Protein AF-A0A924K0X5-F1 (afdb_monomer)

Structure (mmCIF, N/CA/C/O backbone):
data_AF-A0A924K0X5-F1
#
_entry.id   AF-A0A924K0X5-F1
#
loop_
_atom_site.group_PDB
_atom_site.id
_atom_site.type_symbol
_atom_site.label_atom_id
_atom_site.label_alt_id
_atom_site.label_comp_id
_atom_site.label_asym_id
_atom_site.label_entity_id
_atom_site.label_seq_id
_atom_site.pdbx_PDB_ins_code
_atom_site.Cartn_x
_atom_site.Cartn_y
_atom_site.Cartn_z
_atom_site.occupancy
_atom_site.B_iso_or_equiv
_atom_site.auth_seq_id
_atom_site.auth_comp_id
_atom_site.auth_asym_id
_atom_site.auth_atom_id
_atom_site.pdbx_PDB_model_num
ATOM 1 N N . MET A 1 1 ? -19.795 -26.944 -5.718 1.00 34.03 1 MET A N 1
ATOM 2 C CA . MET A 1 1 ? -18.323 -26.915 -5.619 1.00 34.03 1 MET A CA 1
ATOM 3 C C . MET A 1 1 ? -17.921 -25.466 -5.733 1.00 34.03 1 MET A C 1
ATOM 5 O O . MET A 1 1 ? -18.333 -24.805 -6.674 1.00 34.03 1 MET A O 1
ATOM 9 N N . THR A 1 2 ? -17.351 -24.974 -4.646 1.00 30.47 2 THR A N 1
ATOM 10 C CA . THR A 1 2 ? -17.336 -23.583 -4.200 1.00 30.47 2 THR A CA 1
ATOM 11 C C . THR A 1 2 ? -16.363 -22.718 -4.986 1.00 30.47 2 THR A C 1
ATOM 13 O O . THR A 1 2 ? -15.198 -23.054 -5.164 1.00 30.47 2 THR A O 1
ATOM 16 N N . ASP A 1 3 ? -16.925 -21.605 -5.432 1.00 28.08 3 ASP A N 1
ATOM 17 C CA . ASP A 1 3 ? -16.350 -20.473 -6.137 1.00 28.08 3 ASP A CA 1
ATOM 18 C C . ASP A 1 3 ? -15.318 -19.770 -5.234 1.00 28.08 3 ASP A C 1
ATOM 20 O O . ASP A 1 3 ? -15.686 -19.095 -4.271 1.00 28.08 3 ASP A O 1
ATOM 24 N N . PHE A 1 4 ? -14.020 -19.957 -5.497 1.00 29.55 4 PHE A N 1
ATOM 25 C CA . PHE A 1 4 ? -12.973 -19.103 -4.927 1.00 29.55 4 PHE A CA 1
ATOM 26 C C . PHE A 1 4 ? -13.021 -17.767 -5.673 1.00 29.55 4 PHE A C 1
ATOM 28 O O . PHE A 1 4 ? -12.281 -17.515 -6.626 1.00 29.55 4 PHE A O 1
ATOM 35 N N . GLN A 1 5 ? -13.963 -16.923 -5.254 1.00 33.38 5 GLN A N 1
ATOM 36 C CA . GLN A 1 5 ? -14.017 -15.526 -5.647 1.00 33.38 5 GLN A CA 1
ATOM 37 C C . GLN A 1 5 ? -12.656 -14.881 -5.367 1.00 33.38 5 GLN A C 1
ATOM 39 O O . GLN A 1 5 ? -12.182 -14.853 -4.233 1.00 33.38 5 GLN A O 1
ATOM 44 N N . ARG A 1 6 ? -12.047 -14.346 -6.432 1.00 35.56 6 ARG A N 1
ATOM 45 C CA . ARG A 1 6 ? -10.989 -13.330 -6.383 1.00 35.56 6 ARG A CA 1
ATOM 46 C C . ARG A 1 6 ? -11.281 -12.342 -5.251 1.00 35.56 6 ARG A C 1
ATOM 48 O O . ARG A 1 6 ? -12.311 -11.673 -5.308 1.00 35.56 6 ARG A O 1
ATOM 55 N N . ALA A 1 7 ? -10.367 -12.192 -4.295 1.00 33.56 7 ALA A N 1
ATOM 56 C CA . ALA A 1 7 ? -10.377 -11.029 -3.418 1.00 33.56 7 ALA A CA 1
ATOM 57 C C . ALA A 1 7 ? -10.235 -9.775 -4.306 1.00 33.56 7 ALA A C 1
ATOM 59 O O . ALA A 1 7 ? -9.252 -9.657 -5.042 1.00 33.56 7 ALA A O 1
ATOM 60 N N . PRO A 1 8 ? -11.230 -8.879 -4.343 1.00 29.89 8 PRO A N 1
ATOM 61 C CA . PRO A 1 8 ? -11.174 -7.720 -5.212 1.00 29.89 8 PRO A CA 1
ATOM 62 C C . PRO A 1 8 ? -10.268 -6.656 -4.573 1.00 29.89 8 PRO A C 1
ATOM 64 O O . PRO A 1 8 ? -10.414 -6.321 -3.400 1.00 29.89 8 PRO A O 1
ATOM 67 N N . THR A 1 9 ? -9.341 -6.083 -5.339 1.00 36.94 9 THR A N 1
ATOM 68 C CA . THR A 1 9 ? -8.653 -4.843 -4.963 1.00 36.94 9 THR A CA 1
ATOM 69 C C . THR A 1 9 ? -9.664 -3.698 -5.025 1.00 36.94 9 THR A C 1
ATOM 71 O O . THR A 1 9 ? -10.027 -3.231 -6.104 1.00 36.94 9 THR A O 1
ATOM 74 N N . ILE A 1 10 ? -10.180 -3.254 -3.876 1.00 33.12 10 ILE A N 1
ATOM 75 C CA . ILE A 1 10 ? -11.202 -2.199 -3.823 1.00 33.12 10 ILE A CA 1
ATOM 76 C C . ILE A 1 10 ? -10.788 -1.124 -2.803 1.00 33.12 10 ILE A C 1
ATOM 78 O O . ILE A 1 10 ? -11.137 -1.205 -1.632 1.00 33.12 10 ILE A O 1
ATOM 82 N N . PHE A 1 11 ? -10.140 -0.038 -3.240 1.00 47.91 11 PHE A N 1
ATOM 83 C CA . PHE A 1 11 ? -10.054 1.197 -2.438 1.00 47.91 11 PHE A CA 1
ATOM 84 C C . PHE A 1 11 ? -11.339 2.023 -2.556 1.00 47.91 11 PHE A C 1
ATOM 86 O O . PHE A 1 11 ? -11.349 3.161 -3.020 1.00 47.91 11 PHE A O 1
ATOM 93 N N . SER A 1 12 ? -12.455 1.433 -2.135 1.00 58.44 12 SER A N 1
ATOM 94 C CA . SER A 1 12 ? -13.681 2.181 -1.865 1.00 58.44 12 SER A CA 1
ATOM 95 C C . SER A 1 12 ? -13.791 2.405 -0.362 1.00 58.44 12 SER A C 1
ATOM 97 O O . SER A 1 12 ? -13.362 1.565 0.427 1.00 58.44 12 SER A O 1
ATOM 99 N N . TRP A 1 13 ? -14.392 3.524 0.045 1.00 63.34 13 TRP A N 1
ATOM 100 C CA . TRP A 1 13 ? -14.734 3.783 1.450 1.00 63.34 13 TRP A CA 1
ATOM 101 C C . TRP A 1 13 ? -15.461 2.588 2.093 1.00 63.34 13 TRP A C 1
ATOM 103 O O . TRP A 1 13 ? -15.158 2.233 3.224 1.00 63.34 13 TRP A O 1
ATOM 113 N N . ALA A 1 14 ? -16.294 1.877 1.325 1.00 71.31 14 ALA A N 1
ATOM 114 C CA . ALA A 1 14 ? -17.006 0.694 1.790 1.00 71.31 14 ALA A CA 1
ATOM 115 C C . ALA A 1 14 ? -16.090 -0.463 2.234 1.00 71.31 14 ALA A C 1
ATOM 117 O O . ALA A 1 14 ? -16.442 -1.167 3.170 1.00 71.31 14 ALA A O 1
ATOM 118 N N . ILE A 1 15 ? -14.921 -0.659 1.617 1.00 77.75 15 ILE A N 1
ATOM 119 C CA . ILE A 1 15 ? -13.986 -1.728 2.019 1.00 77.75 15 ILE A CA 1
ATOM 120 C C . ILE A 1 15 ? -13.276 -1.411 3.321 1.00 77.75 15 ILE A C 1
ATOM 122 O O . ILE A 1 15 ? -13.091 -2.305 4.139 1.00 77.75 15 ILE A O 1
ATOM 126 N N . ALA A 1 16 ? -12.919 -0.147 3.541 1.00 79.75 16 ALA A N 1
ATOM 127 C CA . ALA A 1 16 ? -12.316 0.259 4.802 1.00 79.75 16 ALA A CA 1
ATOM 128 C C . ALA A 1 16 ? -13.288 0.040 5.979 1.00 79.75 16 ALA A C 1
ATOM 130 O O . ALA A 1 16 ? -12.870 -0.306 7.081 1.00 79.75 16 ALA A O 1
ATOM 131 N N . GLU A 1 17 ? -14.593 0.192 5.744 1.00 88.00 17 GLU A N 1
ATOM 132 C CA . GLU A 1 17 ? -15.619 -0.121 6.742 1.00 88.00 17 GLU A CA 1
ATOM 133 C C . GLU A 1 17 ? -15.794 -1.622 6.974 1.00 88.00 17 GLU A C 1
ATOM 135 O O . GLU A 1 17 ? -15.913 -2.042 8.123 1.00 88.00 17 GLU A O 1
ATOM 140 N N . GLU A 1 18 ? -15.779 -2.440 5.918 1.00 88.00 18 GLU A N 1
ATOM 141 C CA . GLU A 1 18 ? -15.795 -3.904 6.067 1.00 88.00 18 GLU A CA 1
ATOM 142 C C . GLU A 1 18 ? -14.551 -4.406 6.815 1.00 88.00 18 GLU A C 1
ATOM 144 O O . GLU A 1 18 ? -14.661 -5.276 7.679 1.00 88.00 18 GLU A O 1
ATOM 149 N N . LEU A 1 19 ? -13.381 -3.811 6.555 1.00 88.94 19 LEU A N 1
ATOM 150 C CA . LEU A 1 19 ? -12.156 -4.081 7.305 1.00 88.94 19 LEU A CA 1
ATOM 151 C C . LEU A 1 19 ? -12.339 -3.763 8.791 1.00 88.94 19 LEU A C 1
ATOM 153 O O . LEU A 1 19 ? -12.016 -4.586 9.646 1.00 88.94 19 LEU A O 1
ATOM 157 N N . ALA A 1 20 ? -12.898 -2.593 9.107 1.00 91.94 20 ALA A N 1
ATOM 158 C CA . ALA A 1 20 ? -13.170 -2.205 10.485 1.00 91.94 20 ALA A CA 1
ATOM 159 C C . ALA A 1 20 ? -14.172 -3.156 11.164 1.00 91.94 20 ALA A C 1
ATOM 161 O O . ALA A 1 20 ? -13.968 -3.514 12.321 1.00 91.94 20 ALA A O 1
ATOM 162 N N . VAL A 1 21 ? -15.209 -3.629 10.459 1.00 92.88 21 VAL A N 1
ATOM 163 C CA . VAL A 1 21 ? -16.119 -4.670 10.974 1.00 92.88 21 VAL A CA 1
ATOM 164 C C . VAL A 1 21 ? -15.368 -5.960 11.280 1.00 92.88 21 VAL A C 1
ATOM 166 O O . VAL A 1 21 ? -15.533 -6.517 12.366 1.00 92.88 21 VAL A O 1
ATOM 169 N N . ALA A 1 22 ? -14.570 -6.452 10.331 1.00 89.56 22 ALA A N 1
ATOM 170 C CA . ALA A 1 22 ? -13.828 -7.698 10.483 1.00 89.56 22 ALA A CA 1
ATOM 171 C C . ALA A 1 22 ? -12.851 -7.621 11.665 1.00 89.56 22 ALA A C 1
ATOM 173 O O . ALA A 1 22 ? -12.849 -8.511 12.515 1.00 89.56 22 ALA A O 1
ATOM 174 N N . HIS A 1 23 ? -12.105 -6.520 11.769 1.00 94.25 23 HIS A N 1
ATOM 175 C CA . HIS A 1 23 ? -11.179 -6.284 12.871 1.00 94.25 23 HIS A CA 1
ATOM 176 C C . HIS A 1 23 ? -11.901 -6.147 14.218 1.00 94.25 23 HIS A C 1
ATOM 178 O O . HIS A 1 23 ? -11.503 -6.761 15.201 1.00 94.25 23 HIS A O 1
ATOM 184 N N . MET A 1 24 ? -13.016 -5.411 14.281 1.00 94.62 24 MET A N 1
ATOM 185 C CA . MET A 1 24 ? -13.819 -5.324 15.506 1.00 94.62 24 MET A CA 1
ATOM 186 C C . MET A 1 24 ? -14.275 -6.704 15.990 1.00 94.62 24 MET A C 1
ATOM 188 O O . MET A 1 24 ? -14.205 -6.986 17.186 1.00 94.62 24 MET A O 1
ATOM 192 N N . LYS A 1 25 ? -14.685 -7.589 15.075 1.00 92.12 25 LYS A N 1
ATOM 193 C CA . LYS A 1 25 ? -15.046 -8.968 15.426 1.00 92.12 25 LYS A CA 1
ATOM 194 C C . LYS A 1 25 ? -13.860 -9.763 15.956 1.00 92.12 25 LYS A C 1
ATOM 196 O O . LYS A 1 25 ? -14.034 -10.482 16.938 1.00 92.12 25 LYS A O 1
ATOM 201 N N . SER A 1 26 ? -12.681 -9.638 15.342 1.00 90.19 26 SER A N 1
ATOM 202 C CA . SER A 1 26 ? -11.494 -10.388 15.770 1.00 90.19 26 SER A CA 1
ATOM 203 C C . SER A 1 26 ? -11.000 -9.978 17.157 1.00 90.19 26 SER A C 1
ATOM 205 O O . SER A 1 26 ? -10.494 -10.827 17.881 1.00 90.19 26 SER A O 1
ATOM 207 N N . ILE A 1 27 ? -11.199 -8.718 17.558 1.00 90.00 27 ILE A N 1
ATOM 208 C CA . ILE A 1 27 ? -10.820 -8.208 18.890 1.00 90.00 27 ILE A CA 1
ATOM 209 C C . ILE A 1 27 ? -11.948 -8.313 19.937 1.00 90.00 27 ILE A C 1
ATOM 211 O O . ILE A 1 27 ? -11.857 -7.723 21.010 1.00 90.00 27 ILE A O 1
ATOM 215 N N . GLY A 1 28 ? -13.021 -9.061 19.644 1.00 90.25 28 GLY A N 1
ATOM 216 C CA . GLY A 1 28 ? -14.051 -9.440 20.624 1.00 90.25 28 GLY A CA 1
ATOM 217 C C . GLY A 1 28 ? -15.432 -8.797 20.447 1.00 90.25 28 GLY A C 1
ATOM 218 O O . GLY A 1 28 ? -16.389 -9.228 21.094 1.00 90.25 28 GLY A O 1
ATOM 219 N N . PHE A 1 29 ? -15.607 -7.841 19.530 1.00 94.50 29 PHE A N 1
ATOM 220 C CA . PHE A 1 29 ? -16.913 -7.238 19.220 1.00 94.50 29 PHE A CA 1
ATOM 221 C C . PHE A 1 29 ? -17.668 -8.066 18.168 1.00 94.50 29 PHE A C 1
ATOM 223 O O . PHE A 1 29 ? -17.873 -7.648 17.028 1.00 94.50 29 PHE A O 1
ATOM 230 N N . SER A 1 30 ? -18.051 -9.286 18.547 1.00 92.25 30 SER A N 1
ATOM 231 C CA . SER A 1 30 ? -18.601 -10.312 17.639 1.00 92.25 30 SER A CA 1
ATOM 232 C C . SER A 1 30 ? -19.849 -9.891 16.839 1.00 92.25 30 SER A C 1
ATOM 234 O O . SER A 1 30 ? -20.064 -10.379 15.727 1.00 92.25 30 SER A O 1
ATOM 236 N N . ASP A 1 31 ? -20.648 -8.959 17.361 1.00 93.38 31 ASP A N 1
ATOM 237 C CA . ASP A 1 31 ? -21.870 -8.439 16.740 1.00 93.38 31 ASP A CA 1
ATOM 238 C C . ASP A 1 31 ? -21.645 -7.173 15.891 1.00 93.38 31 ASP A C 1
ATOM 240 O O . ASP A 1 31 ? -22.613 -6.547 15.449 1.00 93.38 31 ASP A O 1
ATOM 244 N N . ALA A 1 32 ? -20.385 -6.795 15.642 1.00 95.31 32 ALA A N 1
ATOM 245 C CA . ALA A 1 32 ? -20.062 -5.629 14.834 1.00 95.31 32 ALA A CA 1
ATOM 246 C C . ALA A 1 32 ? -20.678 -5.718 13.426 1.00 95.31 32 ALA A C 1
ATOM 248 O O . ALA A 1 32 ? -20.611 -6.743 12.737 1.00 95.31 32 ALA A O 1
ATOM 249 N N . ARG A 1 33 ? -21.277 -4.614 12.984 1.00 93.62 33 ARG A N 1
ATOM 250 C CA . ARG A 1 33 ? -21.913 -4.459 11.673 1.00 93.62 33 ARG A CA 1
ATOM 251 C C . ARG A 1 33 ? -21.785 -3.021 11.189 1.00 93.62 33 ARG A C 1
ATOM 253 O O . ARG A 1 33 ? -21.737 -2.098 12.003 1.00 93.62 33 ARG A O 1
ATOM 260 N N . ARG A 1 34 ? -21.775 -2.821 9.872 1.00 91.88 34 ARG A N 1
ATOM 261 C CA . ARG A 1 34 ? -21.798 -1.473 9.291 1.00 91.88 34 ARG A CA 1
ATOM 262 C C . ARG A 1 34 ? -23.065 -0.735 9.700 1.00 91.88 34 ARG A C 1
ATOM 264 O O . ARG A 1 34 ? -24.136 -1.340 9.818 1.00 91.88 34 ARG A O 1
ATOM 271 N N . SER A 1 35 ? -22.932 0.566 9.919 1.00 84.56 35 SER A N 1
ATOM 272 C CA . SER A 1 35 ? -24.093 1.430 10.083 1.00 84.56 35 SER A CA 1
ATOM 273 C C . SER A 1 35 ? -24.779 1.606 8.727 1.00 84.56 35 SER A C 1
ATOM 275 O O . SER A 1 35 ? -24.130 1.671 7.682 1.00 84.56 35 SER A O 1
ATOM 277 N N . SER A 1 36 ? -26.109 1.654 8.717 1.00 68.31 36 SER A N 1
ATOM 278 C CA . SER A 1 36 ? -26.857 2.053 7.523 1.00 68.31 36 SER A CA 1
ATOM 279 C C . SER A 1 36 ? -26.543 3.511 7.189 1.00 68.31 36 SER A C 1
ATOM 281 O O . SER A 1 36 ? -26.457 4.323 8.102 1.00 68.31 36 SER A O 1
ATOM 283 N N . ALA A 1 37 ? -26.426 3.872 5.909 1.00 55.06 37 ALA A N 1
ATOM 284 C CA . ALA A 1 37 ? -26.222 5.264 5.508 1.00 55.06 37 ALA A CA 1
ATOM 285 C C . ALA A 1 37 ? -27.378 6.154 6.020 1.00 55.06 37 ALA A C 1
ATOM 287 O O . ALA A 1 37 ? -28.490 6.113 5.493 1.00 55.06 37 ALA A O 1
ATOM 288 N N . GLY A 1 38 ? -27.109 6.936 7.065 1.00 57.03 38 GLY A N 1
ATOM 289 C CA . GLY A 1 38 ? -28.058 7.799 7.765 1.00 57.03 38 GLY A CA 1
ATOM 290 C C . GLY A 1 38 ? -27.343 8.952 8.486 1.00 57.03 38 GLY A C 1
ATOM 291 O O . GLY A 1 38 ? -26.117 9.070 8.395 1.00 57.03 38 GLY A O 1
ATOM 292 N N . PRO A 1 39 ? -28.073 9.851 9.175 1.00 50.78 39 PRO A N 1
ATOM 293 C CA . PRO A 1 39 ? -27.518 11.002 9.900 1.00 50.78 39 PRO A CA 1
ATOM 294 C C . PRO A 1 39 ? -26.802 10.596 11.206 1.00 50.78 39 PRO A C 1
ATOM 296 O O . PRO A 1 39 ? -26.949 11.232 12.247 1.00 50.78 39 PRO A O 1
ATOM 299 N N . ASP A 1 40 ? -25.998 9.540 11.155 1.00 59.38 40 ASP A N 1
ATOM 300 C CA . ASP A 1 40 ? -25.513 8.758 12.294 1.00 59.38 40 ASP A CA 1
ATOM 301 C C . ASP A 1 40 ? -24.322 9.417 13.017 1.00 59.38 40 ASP A C 1
ATOM 303 O O . ASP A 1 40 ? -23.579 8.758 13.744 1.00 59.38 40 ASP A O 1
ATOM 307 N N . GLY A 1 41 ? -24.097 10.715 12.791 1.00 61.06 41 GLY A N 1
ATOM 308 C CA . GLY A 1 41 ? -23.003 11.476 13.403 1.00 61.06 41 GLY A CA 1
ATOM 309 C C . GLY A 1 41 ? -21.604 11.135 12.874 1.00 61.06 41 GLY A C 1
ATOM 310 O O . GLY A 1 41 ? -20.622 11.670 13.383 1.00 61.06 41 GLY A O 1
ATOM 311 N N . GLY A 1 42 ? -21.503 10.301 11.831 1.00 76.94 42 GLY A N 1
ATOM 312 C CA . GLY A 1 42 ? -20.231 9.813 11.286 1.00 76.94 42 GLY A CA 1
ATOM 313 C C . GLY A 1 42 ? -19.747 8.499 11.905 1.00 76.94 42 GLY A C 1
ATOM 314 O O . GLY A 1 42 ? -18.546 8.257 11.917 1.00 76.94 42 GLY A O 1
ATOM 315 N N . ILE A 1 43 ? -20.657 7.686 12.453 1.00 89.25 43 ILE A N 1
ATOM 316 C CA . ILE A 1 43 ? -20.370 6.310 12.869 1.00 89.25 43 ILE A CA 1
ATOM 317 C C . ILE A 1 43 ? -20.553 5.379 11.670 1.00 89.25 43 ILE A C 1
ATOM 319 O O . ILE A 1 43 ? -21.646 5.290 11.113 1.00 89.25 43 ILE A O 1
ATOM 323 N N . ASP A 1 44 ? -19.497 4.646 11.350 1.00 90.56 44 ASP A N 1
ATOM 324 C CA . ASP A 1 44 ? -19.412 3.765 10.186 1.00 90.56 44 ASP A CA 1
ATOM 325 C C . ASP A 1 44 ? -19.648 2.296 10.580 1.00 90.56 44 ASP A C 1
ATOM 327 O O . ASP A 1 44 ? -20.232 1.514 9.827 1.00 90.56 44 ASP A O 1
ATOM 331 N N . VAL A 1 45 ? -19.270 1.916 11.809 1.00 93.81 45 VAL A N 1
ATOM 332 C CA . VAL A 1 45 ? -19.443 0.557 12.352 1.00 93.81 45 VAL A CA 1
ATOM 333 C C . VAL A 1 45 ? -20.007 0.602 13.770 1.00 93.81 45 VAL A C 1
ATOM 335 O O . VAL A 1 45 ? -19.639 1.456 14.577 1.00 93.81 45 VAL A O 1
ATOM 338 N N . ARG A 1 46 ? -20.910 -0.329 14.094 1.00 94.50 46 ARG A N 1
ATOM 339 C CA . ARG A 1 46 ? -21.560 -0.448 15.407 1.00 94.50 46 ARG A CA 1
ATOM 340 C C . ARG A 1 46 ? -21.561 -1.887 15.910 1.00 94.50 46 ARG A C 1
ATOM 342 O O . ARG A 1 46 ? -21.761 -2.814 15.136 1.00 94.50 46 ARG A O 1
ATOM 349 N N . SER A 1 47 ? -21.434 -2.028 17.219 1.00 94.50 47 SER A N 1
ATOM 350 C CA . SER A 1 47 ? -21.625 -3.221 18.047 1.00 94.50 47 SER A CA 1
ATOM 351 C C . SER A 1 47 ? -22.437 -2.805 19.284 1.00 94.50 47 SER A C 1
ATOM 353 O O . SER A 1 47 ? -22.613 -1.611 19.539 1.00 94.50 47 SER A O 1
ATOM 355 N N . SER A 1 48 ? -22.942 -3.765 20.059 1.00 91.94 48 SER A N 1
ATOM 356 C CA . SER A 1 48 ? -23.656 -3.507 21.315 1.00 91.94 48 SER A CA 1
ATOM 357 C C . SER A 1 48 ? -22.850 -2.650 22.302 1.00 91.94 48 SER A C 1
ATOM 359 O O . SER A 1 48 ? -23.432 -1.779 22.943 1.00 91.94 48 SER A O 1
ATOM 361 N N . ASN A 1 49 ? -21.523 -2.834 22.373 1.00 92.31 49 ASN A N 1
ATOM 362 C CA . ASN A 1 49 ? -20.649 -2.130 23.329 1.00 92.31 49 ASN A CA 1
ATOM 363 C C . ASN A 1 49 ? -19.560 -1.264 22.670 1.00 92.31 49 ASN A C 1
ATOM 365 O O . ASN A 1 49 ? -18.732 -0.676 23.368 1.00 92.31 49 ASN A O 1
ATOM 369 N N . ALA A 1 50 ? -19.549 -1.162 21.339 1.00 95.50 50 ALA A N 1
ATOM 370 C CA . ALA A 1 50 ? -18.527 -0.416 20.616 1.00 95.50 50 ALA A CA 1
ATOM 371 C C . ALA A 1 50 ? -19.079 0.311 19.389 1.00 95.50 50 ALA A C 1
ATOM 373 O O . ALA A 1 50 ? -19.967 -0.180 18.693 1.00 95.50 50 ALA A O 1
ATOM 374 N N . VAL A 1 51 ? -18.507 1.471 19.083 1.00 95.88 51 VAL A N 1
ATOM 375 C CA . VAL A 1 51 ? -18.751 2.195 17.830 1.00 95.88 51 VAL A CA 1
ATOM 376 C C . VAL A 1 51 ? -17.433 2.578 17.186 1.00 95.88 51 VAL A C 1
ATOM 378 O O . VAL A 1 51 ? -16.459 2.858 17.888 1.00 95.88 51 VAL A O 1
ATOM 381 N N . ALA A 1 52 ? -17.411 2.625 15.857 1.00 95.75 52 ALA A N 1
ATOM 382 C CA . ALA A 1 52 ? -16.239 3.056 15.124 1.00 95.75 52 ALA A CA 1
ATOM 383 C C . ALA A 1 52 ? -16.529 4.039 13.996 1.00 95.75 52 ALA A C 1
ATOM 385 O O . ALA A 1 52 ? -17.597 4.021 13.382 1.00 95.75 52 ALA A O 1
ATOM 386 N N . GLN A 1 53 ? -15.524 4.863 13.718 1.00 94.12 53 GLN A N 1
ATOM 387 C CA . GLN A 1 53 ? -15.440 5.718 12.541 1.00 94.12 53 GLN A CA 1
ATOM 388 C C . GLN A 1 53 ? -14.186 5.368 11.740 1.00 94.12 53 GLN A C 1
ATOM 390 O O . GLN A 1 53 ? -13.130 5.080 12.306 1.00 94.12 53 GLN A O 1
ATOM 395 N N . VAL A 1 54 ? -14.303 5.412 10.418 1.00 91.81 54 VAL A N 1
ATOM 396 C CA . VAL A 1 54 ? -13.289 5.014 9.452 1.00 91.81 54 VAL A CA 1
ATOM 397 C C . VAL A 1 54 ? -13.005 6.171 8.502 1.00 91.81 54 VAL A C 1
ATOM 399 O O . VAL A 1 54 ? -13.882 6.714 7.831 1.00 91.81 54 VAL A O 1
ATOM 402 N N . LYS A 1 55 ? -11.732 6.551 8.395 1.00 87.50 55 LYS A N 1
ATOM 403 C CA . LYS A 1 55 ? -11.288 7.628 7.508 1.00 87.50 55 LYS A CA 1
ATOM 404 C C . LYS A 1 55 ? -10.193 7.125 6.572 1.00 87.50 55 LYS A C 1
ATOM 406 O O . LYS A 1 55 ? -9.118 6.719 7.000 1.00 87.50 55 LYS A O 1
ATOM 411 N N . SER A 1 56 ? -10.476 7.162 5.271 1.00 70.94 56 SER A N 1
ATOM 412 C CA . SER A 1 56 ? -9.585 6.677 4.201 1.00 70.94 56 SER A CA 1
ATOM 413 C C . SER A 1 56 ? -8.917 7.800 3.390 1.00 70.94 56 SER A C 1
ATOM 415 O O . SER A 1 56 ? -8.409 7.567 2.297 1.00 70.94 56 SER A O 1
ATOM 417 N N . ARG A 1 57 ? -8.937 9.046 3.888 1.00 68.62 57 ARG A N 1
ATOM 418 C CA . ARG A 1 57 ? -8.376 10.217 3.185 1.00 68.62 57 ARG A CA 1
ATOM 419 C C . ARG A 1 57 ? -6.859 10.316 3.357 1.00 68.62 57 ARG A C 1
ATOM 421 O O . ARG A 1 57 ? -6.332 9.849 4.353 1.00 68.62 57 ARG A O 1
ATOM 428 N N . ALA A 1 58 ? -6.206 11.028 2.433 1.00 57.62 58 ALA A N 1
ATOM 429 C CA . ALA A 1 58 ? -4.753 11.215 2.404 1.00 57.62 58 ALA A CA 1
ATOM 430 C C . ALA A 1 58 ? -4.174 12.003 3.597 1.00 57.62 58 ALA A C 1
ATOM 432 O O . ALA A 1 58 ? -3.023 11.780 3.960 1.00 57.62 58 ALA A O 1
ATOM 433 N N . ASN A 1 59 ? -4.949 12.892 4.228 1.00 57.81 59 ASN A N 1
ATOM 434 C CA . ASN A 1 59 ? -4.461 13.727 5.330 1.00 57.81 59 ASN A CA 1
ATOM 435 C C . ASN A 1 59 ? -4.599 13.026 6.693 1.00 57.81 59 ASN A C 1
ATOM 437 O O . ASN A 1 59 ? -5.637 12.397 6.928 1.00 57.81 59 ASN A O 1
ATOM 441 N N . PRO A 1 60 ? -3.631 13.205 7.616 1.00 68.56 60 PRO A N 1
ATOM 442 C CA . PRO A 1 60 ? -3.747 12.723 8.988 1.00 68.56 60 PRO A CA 1
ATOM 443 C C . PRO A 1 60 ? -5.007 13.240 9.683 1.00 68.56 60 PRO A C 1
ATOM 445 O O . PRO A 1 60 ? -5.450 14.371 9.463 1.00 68.56 60 PRO A O 1
ATOM 448 N N . VAL A 1 61 ? -5.570 12.414 10.561 1.00 77.88 61 VAL A N 1
ATOM 449 C CA . VAL A 1 61 ? -6.780 12.751 11.315 1.00 77.88 61 VAL A CA 1
ATOM 450 C C . VAL A 1 61 ? -6.471 13.809 12.379 1.00 77.88 61 VAL A C 1
ATOM 452 O O . VAL A 1 61 ? -5.493 13.718 13.132 1.00 77.88 61 VAL A O 1
ATOM 455 N N . GLY A 1 62 ? -7.313 14.843 12.424 1.00 73.75 62 GLY A N 1
ATOM 456 C CA . GLY A 1 62 ? -7.223 15.938 13.387 1.00 73.75 62 GLY A CA 1
ATOM 457 C C . GLY A 1 62 ? -7.968 15.637 14.687 1.00 73.75 62 GLY A C 1
ATOM 458 O O . GLY A 1 62 ? -8.853 14.785 14.733 1.00 73.75 62 GLY A O 1
ATOM 459 N N . SER A 1 63 ? -7.652 16.376 15.751 1.00 82.19 63 SER A N 1
ATOM 460 C CA . SER A 1 63 ? -8.313 16.233 17.058 1.00 82.19 63 SER A CA 1
ATOM 461 C C . SER A 1 63 ? -9.825 16.470 17.004 1.00 82.19 63 SER A C 1
ATOM 463 O O . SER A 1 63 ? -10.571 15.818 17.727 1.00 82.19 63 SER A O 1
ATOM 465 N N . SER A 1 64 ? -10.295 17.350 16.116 1.00 84.88 64 SER A N 1
ATOM 466 C CA . SER A 1 64 ? -11.721 17.650 15.938 1.00 84.88 64 SER A CA 1
ATOM 467 C C . SER A 1 64 ? -12.540 16.451 15.447 1.00 84.88 64 SER A C 1
ATOM 469 O O . SER A 1 64 ? -13.698 16.301 15.837 1.00 84.88 64 SER A O 1
ATOM 471 N N . ASP A 1 65 ? -11.953 15.583 14.620 1.00 87.12 65 ASP A N 1
ATOM 472 C CA . ASP A 1 65 ? -12.607 14.358 14.156 1.00 87.12 65 ASP A CA 1
ATOM 473 C C . ASP A 1 65 ? -12.743 13.350 15.306 1.00 87.12 65 ASP A C 1
ATOM 475 O O . ASP A 1 65 ? -13.825 12.817 15.543 1.00 87.12 65 ASP A O 1
ATOM 479 N N . VAL A 1 66 ? -11.668 13.149 16.076 1.00 92.06 66 VAL A N 1
ATOM 480 C CA . VAL A 1 66 ? -11.660 12.240 17.235 1.00 92.06 66 VAL A CA 1
ATOM 481 C C . VAL A 1 66 ? -12.635 12.720 18.320 1.00 92.06 66 VAL A C 1
ATOM 483 O O . VAL A 1 66 ? -13.391 11.924 18.877 1.00 92.06 66 VAL A O 1
ATOM 486 N N . GLN A 1 67 ? -12.694 14.032 18.568 1.00 92.25 67 GLN A N 1
ATOM 487 C CA . GLN A 1 67 ? -13.675 14.658 19.463 1.00 92.25 67 GLN A CA 1
ATOM 488 C C . GLN A 1 67 ? -15.114 14.392 19.021 1.00 92.25 67 GLN A C 1
ATOM 490 O O . GLN A 1 67 ? -15.968 14.050 19.843 1.00 92.25 67 GLN A O 1
ATOM 495 N N . ARG A 1 68 ? -15.387 14.520 17.719 1.00 90.94 68 ARG A N 1
ATOM 496 C CA . ARG A 1 68 ? -16.717 14.269 17.158 1.00 90.94 68 ARG A CA 1
ATOM 497 C C . ARG A 1 68 ? -17.134 12.811 17.328 1.00 90.94 68 ARG A C 1
ATOM 499 O O . ARG A 1 68 ? -18.277 12.564 17.721 1.00 90.94 68 ARG A O 1
ATOM 506 N N . LEU A 1 69 ? -16.226 11.864 17.078 1.00 92.69 69 LEU A N 1
ATOM 507 C CA . LEU A 1 69 ? -16.486 10.450 17.341 1.00 92.69 69 LEU A CA 1
ATOM 508 C C . LEU A 1 69 ? -16.823 10.235 18.817 1.00 92.69 69 LEU A C 1
ATOM 510 O O . LEU A 1 69 ? -17.845 9.621 19.118 1.00 92.69 69 LEU A O 1
ATOM 514 N N . ARG A 1 70 ? -16.015 10.771 19.742 1.00 93.31 70 ARG A N 1
ATOM 515 C CA . ARG A 1 70 ? -16.262 10.570 21.176 1.00 93.31 70 ARG A CA 1
ATOM 516 C C . ARG A 1 70 ? -17.610 11.136 21.616 1.00 93.31 70 ARG A C 1
ATOM 518 O O . ARG A 1 70 ? -18.318 10.476 22.368 1.00 93.31 70 ARG A O 1
ATOM 525 N N . GLY A 1 71 ? -17.992 12.307 21.105 1.00 90.12 71 GLY A N 1
ATOM 526 C CA . GLY A 1 71 ? -19.324 12.869 21.337 1.00 90.12 71 GLY A CA 1
ATOM 527 C C . GLY A 1 71 ? -20.449 11.982 20.792 1.00 90.12 71 GLY A C 1
ATOM 528 O O . GLY A 1 71 ? -21.462 11.792 21.460 1.00 90.12 71 GLY A O 1
ATOM 529 N N . SER A 1 72 ? -20.255 11.385 19.613 1.00 87.75 72 SER A N 1
ATOM 530 C CA . SER A 1 72 ? -21.232 10.480 18.983 1.00 87.75 72 SER A CA 1
ATOM 531 C C . SER A 1 72 ? -21.326 9.117 19.684 1.00 87.75 72 SER A C 1
ATOM 533 O O . SER A 1 72 ? -22.363 8.461 19.625 1.00 87.75 72 SER A O 1
ATOM 535 N N . ALA A 1 73 ? -20.263 8.707 20.379 1.00 88.31 73 ALA A N 1
ATOM 536 C CA . ALA A 1 73 ? -20.168 7.481 21.168 1.00 88.31 73 ALA A CA 1
ATOM 537 C C . ALA A 1 73 ? -20.708 7.626 22.607 1.00 88.31 73 ALA A C 1
ATOM 539 O O . ALA A 1 73 ? -20.381 6.816 23.473 1.00 88.31 73 ALA A O 1
ATOM 540 N N . HIS A 1 74 ? -21.495 8.665 22.905 1.00 85.81 74 HIS A N 1
ATOM 541 C CA . HIS A 1 74 ? -22.004 8.905 24.255 1.00 85.81 74 HIS A CA 1
ATOM 542 C C . HIS A 1 74 ? -22.807 7.703 24.788 1.00 85.81 74 HIS A C 1
ATOM 544 O O . HIS A 1 74 ? -23.768 7.259 24.163 1.00 85.81 74 HIS A O 1
ATOM 550 N N . GLY A 1 75 ? -22.433 7.200 25.969 1.00 85.44 75 GLY A N 1
ATOM 551 C CA . GLY A 1 75 ? -23.050 6.017 26.584 1.00 85.44 75 GLY A CA 1
ATOM 552 C C . GLY A 1 75 ? -22.564 4.674 26.027 1.00 85.44 75 GLY A C 1
ATOM 553 O O . GLY A 1 75 ? -23.007 3.639 26.513 1.00 85.44 75 GLY A O 1
ATOM 554 N N . ILE A 1 76 ? -21.649 4.684 25.052 1.00 90.75 76 ILE A N 1
ATOM 555 C CA . ILE A 1 76 ? -20.958 3.497 24.544 1.00 90.75 76 ILE A CA 1
ATOM 556 C C . ILE A 1 76 ? -19.554 3.435 25.150 1.00 90.75 76 ILE A C 1
ATOM 558 O O . ILE A 1 76 ? -18.828 4.438 25.196 1.00 90.75 76 ILE A O 1
ATOM 562 N N . GLU A 1 77 ? -19.187 2.244 25.617 1.00 91.94 77 GLU A N 1
ATOM 563 C CA . GLU A 1 77 ? -17.932 1.989 26.321 1.00 91.94 77 GLU A CA 1
ATOM 564 C C . GLU A 1 77 ? -16.721 2.202 25.410 1.00 91.94 77 GLU A C 1
ATOM 566 O O . GLU A 1 77 ? -15.847 3.010 25.727 1.00 91.94 77 GLU A O 1
ATOM 571 N N . HIS A 1 78 ? -16.708 1.563 24.238 1.00 95.75 78 HIS A N 1
ATOM 572 C CA . HIS A 1 78 ? -15.563 1.618 23.335 1.00 95.75 78 HIS A CA 1
ATOM 573 C C . HIS A 1 78 ? -15.839 2.500 22.113 1.00 95.75 78 HIS A C 1
ATOM 575 O O . HIS A 1 78 ? -16.739 2.239 21.312 1.00 95.75 78 HIS A O 1
ATOM 581 N N . ALA A 1 79 ? -15.024 3.540 21.943 1.00 96.75 79 ALA A N 1
ATOM 582 C CA . ALA A 1 79 ? -14.974 4.343 20.725 1.00 96.75 79 ALA A CA 1
ATOM 583 C C . ALA A 1 79 ? -13.680 4.026 19.968 1.00 96.75 79 ALA A C 1
ATOM 585 O O . ALA A 1 79 ? -12.593 4.183 20.524 1.00 96.75 79 ALA A O 1
ATOM 586 N N . LEU A 1 80 ? -13.800 3.571 18.721 1.00 97.69 80 LEU A N 1
ATOM 587 C CA . LEU A 1 80 ? -12.676 3.148 17.888 1.00 97.69 80 LEU A CA 1
ATOM 588 C C . LEU A 1 80 ? -12.556 4.056 16.658 1.00 97.69 80 LEU A C 1
ATOM 590 O O . LEU A 1 80 ? -13.539 4.319 15.971 1.00 97.69 80 LEU A O 1
ATOM 594 N N . PHE A 1 81 ? -11.354 4.520 16.339 1.00 96.56 81 PHE A N 1
ATOM 595 C CA . PHE A 1 81 ? -11.100 5.299 15.128 1.00 96.56 81 PHE A CA 1
ATOM 596 C C . PHE A 1 81 ? -10.122 4.538 14.237 1.00 96.56 81 PHE A C 1
ATOM 598 O O . PHE A 1 81 ? -9.074 4.105 14.708 1.00 96.56 81 PHE A O 1
ATOM 605 N N . TYR A 1 82 ? -10.446 4.399 12.954 1.00 94.69 82 TYR A N 1
ATOM 606 C CA . TYR A 1 82 ? -9.585 3.785 11.947 1.00 94.69 82 TYR A CA 1
ATOM 607 C C . TYR A 1 82 ? -9.118 4.840 10.946 1.00 94.69 82 TYR A C 1
ATOM 609 O O . TYR A 1 82 ? -9.930 5.549 10.348 1.00 94.69 82 TYR A O 1
ATOM 617 N N . SER A 1 83 ? -7.808 4.931 10.726 1.00 89.44 83 SER A N 1
ATOM 618 C CA . SER A 1 83 ? -7.213 5.873 9.774 1.00 89.44 83 SER A CA 1
ATOM 619 C C . SER A 1 83 ? -6.133 5.203 8.940 1.00 89.44 83 SER A C 1
ATOM 621 O O . SER A 1 83 ? -5.242 4.565 9.489 1.00 89.44 83 SER A O 1
ATOM 623 N N . ARG A 1 84 ? -6.151 5.411 7.621 1.00 85.31 84 ARG A N 1
ATOM 624 C CA . ARG A 1 84 ? -5.046 4.974 6.753 1.00 85.31 84 ARG A CA 1
ATOM 625 C C . ARG A 1 84 ? -3.809 5.869 6.920 1.00 85.31 84 ARG A C 1
ATOM 627 O O . ARG A 1 84 ? -2.694 5.393 7.123 1.00 85.31 84 ARG A O 1
ATOM 634 N N . SER A 1 85 ? -4.020 7.185 6.891 1.00 75.19 85 SER A N 1
ATOM 635 C CA . SER A 1 85 ? -2.958 8.205 6.949 1.00 75.19 85 SER A CA 1
ATOM 636 C C . SER A 1 85 ? -2.489 8.558 8.364 1.00 75.19 85 SER A C 1
ATOM 638 O O . SER A 1 85 ? -1.713 9.494 8.544 1.00 75.19 85 SER A O 1
ATOM 640 N N . GLY A 1 86 ? -2.965 7.839 9.383 1.00 80.88 86 GLY A N 1
ATOM 641 C CA . GLY A 1 86 ? -2.599 8.075 10.777 1.00 80.88 86 GLY A CA 1
ATOM 642 C C . GLY A 1 86 ? -3.249 9.323 11.384 1.00 80.88 86 GLY A C 1
ATOM 643 O O . GLY A 1 86 ? -4.326 9.761 10.958 1.00 80.88 86 GLY A O 1
ATOM 644 N N . TYR A 1 87 ? -2.603 9.867 12.416 1.00 81.25 87 TYR A N 1
ATOM 645 C CA . TYR A 1 87 ? -3.166 10.866 13.324 1.00 81.25 87 TYR A CA 1
ATOM 646 C C . TYR A 1 87 ? -2.171 11.996 13.581 1.00 81.25 87 TYR A C 1
ATOM 648 O O . TYR A 1 87 ? -0.967 11.778 13.682 1.00 81.25 87 TYR A O 1
ATOM 656 N N . SER A 1 88 ? -2.681 13.216 13.726 1.00 76.38 88 SER A N 1
ATOM 657 C CA . SER A 1 88 ? -1.882 14.326 14.251 1.00 76.38 88 SER A CA 1
ATOM 658 C C . SER A 1 88 ? -1.546 14.118 15.734 1.00 76.38 88 SER A C 1
ATOM 660 O O . SER A 1 88 ? -2.302 13.482 16.466 1.00 76.38 88 SER A O 1
ATOM 662 N N . ILE A 1 89 ? -0.473 14.752 16.218 1.00 66.69 89 ILE A N 1
ATOM 663 C CA . ILE A 1 89 ? -0.075 14.715 17.642 1.00 66.69 89 ILE A CA 1
ATOM 664 C C . ILE A 1 89 ? -1.224 15.151 18.571 1.00 66.69 89 ILE A C 1
ATOM 666 O O . ILE A 1 89 ? -1.421 14.588 19.644 1.00 66.69 89 ILE A O 1
ATOM 670 N N . HIS A 1 90 ? -2.024 16.132 18.146 1.00 62.31 90 HIS A N 1
ATOM 671 C CA . HIS A 1 90 ? -3.166 16.624 18.919 1.00 62.31 90 HIS A CA 1
ATOM 672 C C . HIS A 1 90 ? -4.314 15.606 18.977 1.00 62.31 90 HIS A C 1
ATOM 674 O O . HIS A 1 90 ? -5.031 15.553 19.973 1.00 62.31 90 HIS A O 1
ATOM 680 N N . ALA A 1 91 ? -4.500 14.807 17.922 1.00 78.62 91 ALA A N 1
ATOM 681 C CA . ALA A 1 91 ? -5.488 13.734 17.896 1.00 78.62 91 ALA A CA 1
ATOM 682 C C . ALA A 1 91 ? -5.080 12.570 18.805 1.00 78.62 91 ALA A C 1
ATOM 684 O O . ALA A 1 91 ? -5.929 12.079 19.542 1.00 78.62 91 ALA A O 1
ATOM 685 N N . LEU A 1 92 ? -3.795 12.192 18.796 1.00 81.06 92 LEU A N 1
ATOM 686 C CA . LEU A 1 92 ? -3.240 11.177 19.701 1.00 81.06 92 LEU A CA 1
ATOM 687 C C . LEU A 1 92 ? -3.477 11.564 21.164 1.00 81.06 92 LEU A C 1
ATOM 689 O O . LEU A 1 92 ? -4.157 10.844 21.885 1.00 81.06 92 LEU A O 1
ATOM 693 N N . ARG A 1 93 ? -3.030 12.764 21.563 1.00 79.94 93 ARG A N 1
ATOM 694 C CA . ARG A 1 93 ? -3.186 13.251 22.942 1.00 79.94 93 ARG A CA 1
ATOM 695 C C . ARG A 1 93 ? -4.646 13.268 23.391 1.00 79.94 93 ARG A C 1
ATOM 697 O O . ARG A 1 93 ? -4.961 12.805 24.480 1.00 79.94 93 ARG A O 1
ATOM 704 N N . PHE A 1 94 ? -5.543 13.777 22.546 1.00 87.62 94 PHE A N 1
ATOM 705 C CA . PHE A 1 94 ? -6.965 13.797 22.876 1.00 87.62 94 PHE A CA 1
ATOM 706 C C . PHE A 1 94 ? -7.545 12.380 22.998 1.00 87.62 94 PHE A C 1
ATOM 708 O O . PHE A 1 94 ? -8.374 12.130 23.871 1.00 87.62 94 PHE A O 1
ATOM 715 N N . ALA A 1 95 ? -7.144 11.453 22.126 1.00 92.69 95 ALA A N 1
ATOM 716 C CA . ALA A 1 95 ? -7.610 10.073 22.183 1.00 92.69 95 ALA A CA 1
ATOM 717 C C . ALA A 1 95 ? -7.181 9.382 23.481 1.00 92.69 95 ALA A C 1
ATOM 719 O O . ALA A 1 95 ? -8.007 8.713 24.098 1.00 92.69 95 ALA A O 1
ATOM 720 N N . ASP A 1 96 ? -5.945 9.613 23.929 1.00 91.19 96 ASP A N 1
ATOM 721 C CA . ASP A 1 96 ? -5.437 9.094 25.202 1.00 91.19 96 ASP A CA 1
ATOM 722 C C . ASP A 1 96 ? -6.218 9.652 26.395 1.00 91.19 96 ASP A C 1
ATOM 724 O O . ASP A 1 96 ? -6.676 8.896 27.250 1.00 91.19 96 ASP A O 1
ATOM 728 N N . GLU A 1 97 ? -6.459 10.966 26.418 1.00 90.94 97 GLU A N 1
ATOM 729 C CA . GLU A 1 97 ? -7.224 11.629 27.483 1.00 90.94 97 GLU A CA 1
ATOM 730 C C . GLU A 1 97 ? -8.700 11.194 27.529 1.00 90.94 97 GLU A C 1
ATOM 732 O O . GLU A 1 97 ? -9.314 11.172 28.595 1.00 90.94 97 GLU A O 1
ATOM 737 N N . SER A 1 98 ? -9.290 10.864 26.377 1.00 92.25 98 SER A N 1
ATOM 738 C CA . SER A 1 98 ? -10.724 10.565 26.246 1.00 92.25 98 SER A CA 1
ATOM 739 C C . SER A 1 98 ? -11.058 9.077 26.103 1.00 92.25 98 SER A C 1
ATOM 741 O O . SER A 1 98 ? -12.238 8.729 25.983 1.00 92.25 98 SER A O 1
ATOM 743 N N . GLY A 1 99 ? -10.047 8.204 26.127 1.00 93.25 99 GLY A N 1
ATOM 744 C CA . GLY A 1 99 ? -10.202 6.753 26.004 1.00 93.25 99 GLY A CA 1
ATOM 745 C C . GLY A 1 99 ? -10.637 6.281 24.613 1.00 93.25 99 GLY A C 1
ATOM 746 O O . GLY A 1 99 ? -11.258 5.226 24.492 1.00 93.25 99 GLY A O 1
ATOM 747 N N . VAL A 1 100 ? -10.352 7.051 23.558 1.00 96.62 100 VAL A N 1
ATOM 748 C CA . VAL A 1 100 ? -10.617 6.618 22.177 1.00 96.62 100 VAL A CA 1
ATOM 749 C C . VAL A 1 100 ? -9.481 5.709 21.719 1.00 96.62 100 VAL A C 1
ATOM 751 O O . VAL A 1 100 ? -8.305 6.052 21.815 1.00 96.62 100 VAL A O 1
ATOM 754 N N . SER A 1 101 ? -9.841 4.539 21.204 1.00 97.62 101 SER A N 1
ATOM 755 C CA . SER A 1 101 ? -8.891 3.567 20.671 1.00 97.62 101 SER A CA 1
ATOM 756 C C . SER A 1 101 ? -8.575 3.900 19.221 1.00 97.62 101 SER A C 1
ATOM 758 O O . SER A 1 101 ? -9.472 3.937 18.378 1.00 97.62 101 SER A O 1
ATOM 760 N N . LEU A 1 102 ? -7.310 4.176 18.929 1.00 94.19 102 LEU A N 1
ATOM 761 C CA . LEU A 1 102 ? -6.862 4.554 17.598 1.00 94.19 102 LEU A CA 1
ATOM 762 C C . LEU A 1 102 ? -6.211 3.369 16.904 1.00 94.19 102 LEU A C 1
ATOM 764 O O . LEU A 1 102 ? -5.286 2.759 17.436 1.00 94.19 102 LEU A O 1
ATOM 768 N N . PHE A 1 103 ? -6.661 3.111 15.685 1.00 94.19 103 PHE A N 1
ATOM 769 C CA . PHE A 1 103 ? -6.125 2.085 14.811 1.00 94.19 103 PHE A CA 1
ATOM 770 C C . PHE A 1 103 ? -5.634 2.700 13.510 1.00 94.19 103 PHE A C 1
ATOM 772 O O . PHE A 1 103 ? -6.253 3.625 12.959 1.00 94.19 103 PHE A O 1
ATOM 779 N N . ARG A 1 104 ? -4.517 2.174 13.014 1.00 89.19 104 ARG A N 1
ATOM 780 C CA . ARG A 1 104 ? -4.036 2.442 11.660 1.00 89.19 104 ARG A CA 1
ATOM 781 C C . ARG A 1 104 ? -4.183 1.181 10.834 1.00 89.19 104 ARG A C 1
ATOM 783 O O . ARG A 1 104 ? -3.966 0.095 11.360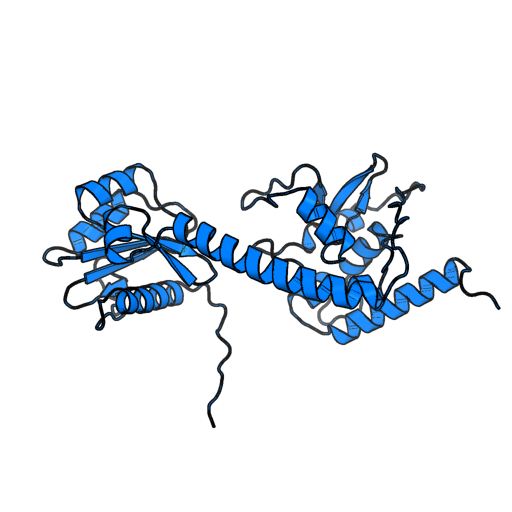 1.00 89.19 104 ARG A O 1
ATOM 790 N N . TYR A 1 105 ? -4.536 1.351 9.567 1.00 85.12 105 TYR A N 1
ATOM 791 C CA . TYR A 1 105 ? -4.568 0.255 8.612 1.00 85.12 105 TYR A CA 1
ATOM 792 C C . TYR A 1 105 ? -3.828 0.587 7.320 1.00 85.12 105 TYR A C 1
ATOM 794 O O . TYR A 1 105 ? -3.672 1.765 6.978 1.00 85.12 105 TYR A O 1
ATOM 802 N N . ASP A 1 106 ? -3.371 -0.445 6.618 1.00 79.69 106 ASP A N 1
ATOM 803 C CA . ASP A 1 106 ? -2.644 -0.331 5.352 1.00 79.69 106 ASP A CA 1
ATOM 804 C C . ASP A 1 106 ? -3.404 -0.956 4.169 1.00 79.69 106 ASP A C 1
ATOM 806 O O . ASP A 1 106 ? -4.586 -1.296 4.257 1.00 79.69 106 ASP A O 1
ATOM 810 N N . GLU A 1 107 ? -2.732 -1.044 3.019 1.00 75.38 107 GLU A N 1
ATOM 811 C CA . GLU A 1 107 ? -3.301 -1.628 1.804 1.00 75.38 107 GLU A CA 1
ATOM 812 C C . GLU A 1 107 ? -3.387 -3.157 1.834 1.00 75.38 107 GLU A C 1
ATOM 814 O O . GLU A 1 107 ? -4.164 -3.735 1.075 1.00 75.38 107 GLU A O 1
ATOM 819 N N . MET A 1 108 ? -2.635 -3.802 2.726 1.00 71.06 108 MET A N 1
ATOM 820 C CA . MET A 1 108 ? -2.655 -5.244 2.945 1.00 71.06 108 MET A CA 1
ATOM 821 C C . MET A 1 108 ? -3.710 -5.658 3.985 1.00 71.06 108 MET A C 1
ATOM 823 O O . MET A 1 108 ? -3.734 -6.813 4.401 1.00 71.06 108 MET A O 1
ATOM 827 N N . ASN A 1 109 ? -4.608 -4.746 4.385 1.00 72.88 109 ASN A N 1
ATOM 828 C CA . ASN A 1 109 ? -5.619 -4.956 5.427 1.00 72.88 109 ASN A CA 1
ATOM 829 C C . ASN A 1 109 ? -5.027 -5.247 6.815 1.00 72.88 109 ASN A C 1
ATOM 831 O O . ASN A 1 109 ? -5.730 -5.773 7.683 1.00 72.88 109 ASN A O 1
ATOM 835 N N . ARG A 1 110 ? -3.763 -4.884 7.059 1.00 78.75 110 ARG A N 1
ATOM 836 C CA . ARG A 1 110 ? -3.195 -4.949 8.407 1.00 78.75 110 ARG A CA 1
ATOM 837 C C . ARG A 1 110 ? -3.820 -3.847 9.243 1.00 78.75 110 ARG A C 1
ATOM 839 O O . ARG A 1 110 ? -4.037 -2.744 8.745 1.00 78.75 110 ARG A O 1
ATOM 846 N N . VAL A 1 111 ? -4.115 -4.141 10.504 1.00 84.88 111 VAL A N 1
ATOM 847 C CA . VAL A 1 111 ? -4.679 -3.182 11.454 1.00 84.88 111 VAL A CA 1
ATOM 848 C C . VAL A 1 111 ? -3.917 -3.291 12.758 1.00 84.88 111 VAL A C 1
ATOM 850 O O . VAL A 1 111 ? -3.765 -4.392 13.280 1.00 84.88 111 VAL A O 1
ATOM 853 N N . VAL A 1 112 ? -3.475 -2.155 13.292 1.00 84.75 112 VAL A N 1
ATOM 854 C CA . VAL A 1 112 ? -2.731 -2.133 14.554 1.00 84.75 112 VAL A CA 1
ATOM 855 C C . VAL A 1 112 ? -3.161 -0.988 15.454 1.00 84.75 112 VAL A C 1
ATOM 857 O O . VAL A 1 112 ? -3.608 0.065 14.975 1.00 84.75 112 VAL A O 1
ATOM 860 N N . GLY A 1 113 ? -2.980 -1.176 16.760 1.00 86.88 113 GLY A N 1
ATOM 861 C CA . GLY A 1 113 ? -3.162 -0.131 17.759 1.00 86.88 113 GLY A CA 1
ATOM 862 C C . GLY A 1 113 ? -2.096 0.960 17.640 1.00 86.88 113 GLY A C 1
ATOM 863 O O . GLY A 1 113 ? -0.905 0.678 17.541 1.00 86.88 113 GLY A O 1
ATOM 864 N N . VAL A 1 114 ? -2.523 2.223 17.650 1.00 87.31 114 VAL A N 1
ATOM 865 C CA . VAL A 1 114 ? -1.631 3.397 17.569 1.00 87.31 114 VAL A CA 1
ATOM 866 C C . VAL A 1 114 ? -1.392 4.023 18.940 1.00 87.31 114 VAL A C 1
ATOM 868 O O . VAL A 1 114 ? -0.345 4.613 19.179 1.00 87.31 114 VAL A O 1
ATOM 871 N N . ASN A 1 115 ? -2.369 3.921 19.835 1.00 87.19 115 ASN A N 1
ATOM 872 C CA . ASN A 1 115 ? -2.304 4.491 21.172 1.00 87.19 115 ASN A CA 1
ATOM 873 C C . ASN A 1 115 ? -2.590 3.429 22.238 1.00 87.19 115 ASN A C 1
ATOM 875 O O . ASN A 1 115 ? -3.046 2.335 21.911 1.00 87.19 115 ASN A O 1
ATOM 879 N N . GLU A 1 116 ? -2.355 3.740 23.513 1.00 89.19 116 GLU A N 1
ATOM 880 C CA . GLU A 1 116 ? -2.427 2.749 24.599 1.00 89.19 116 GLU A CA 1
ATOM 881 C C . GLU A 1 116 ? -3.786 2.029 24.658 1.00 89.19 116 GLU A C 1
ATOM 883 O O . GLU A 1 116 ? -3.853 0.823 24.890 1.00 89.19 116 GLU A O 1
ATOM 888 N N . ALA A 1 117 ? -4.887 2.750 24.426 1.00 90.94 117 ALA A N 1
ATOM 889 C CA . ALA A 1 117 ? -6.224 2.160 24.380 1.00 90.94 117 ALA A CA 1
ATOM 890 C C . ALA A 1 117 ? -6.392 1.194 23.193 1.00 90.94 117 ALA A C 1
ATOM 892 O O . ALA A 1 117 ? -6.888 0.083 23.374 1.00 90.94 117 ALA A O 1
ATOM 893 N N . GLY A 1 118 ? -5.927 1.583 21.999 1.00 90.94 118 GLY A N 1
ATOM 894 C CA . GLY A 1 118 ? -5.926 0.717 20.820 1.00 90.94 118 GLY A CA 1
ATOM 895 C C . GLY A 1 118 ? -5.088 -0.541 21.027 1.00 90.94 118 GLY A C 1
ATOM 896 O O . GLY A 1 118 ? -5.580 -1.642 20.794 1.00 90.94 118 GLY A O 1
ATOM 897 N N . ILE A 1 119 ? -3.866 -0.391 21.543 1.00 87.94 119 ILE A N 1
ATOM 898 C CA . ILE A 1 119 ? -2.935 -1.499 21.811 1.00 87.94 119 ILE A CA 1
ATOM 899 C C . ILE A 1 119 ? -3.530 -2.473 22.831 1.00 87.94 119 ILE A C 1
ATOM 901 O O . ILE A 1 119 ? -3.505 -3.679 22.609 1.00 87.94 119 ILE A O 1
ATOM 905 N N . ARG A 1 120 ? -4.143 -1.972 23.912 1.00 89.00 120 ARG A N 1
ATOM 906 C CA . ARG A 1 120 ? -4.820 -2.825 24.904 1.00 89.00 120 ARG A CA 1
ATOM 907 C C . ARG A 1 120 ? -5.973 -3.643 24.321 1.00 89.00 120 ARG A C 1
ATOM 909 O O . ARG A 1 120 ? -6.232 -4.730 24.824 1.00 89.00 120 ARG A O 1
ATOM 916 N N . LEU A 1 121 ? -6.668 -3.131 23.303 1.00 87.31 121 LEU A N 1
ATOM 917 C CA . LEU A 1 121 ? -7.787 -3.837 22.675 1.00 87.31 121 LEU A CA 1
ATOM 918 C C . LEU A 1 121 ? -7.348 -4.897 21.659 1.00 87.31 121 LEU A C 1
ATOM 920 O O . LEU A 1 121 ? -7.959 -5.958 21.608 1.00 87.31 121 LEU A O 1
ATOM 924 N N . CYS A 1 122 ? -6.339 -4.617 20.833 1.00 84.50 122 CYS A N 1
ATOM 925 C CA . CYS A 1 122 ? -5.920 -5.534 19.760 1.00 84.50 122 CYS A CA 1
ATOM 926 C C . CYS A 1 122 ? -4.722 -6.419 20.121 1.00 84.50 122 CYS A C 1
ATOM 928 O O . CYS A 1 122 ? -4.514 -7.442 19.478 1.00 84.50 122 CYS A O 1
ATOM 930 N N . GLY A 1 123 ? -3.944 -6.049 21.142 1.00 73.62 123 GLY A N 1
ATOM 931 C CA . GLY A 1 123 ? -2.760 -6.788 21.578 1.00 73.62 123 GLY A CA 1
ATOM 932 C C . GLY A 1 123 ? -1.567 -6.710 20.621 1.00 73.62 123 GLY A C 1
ATOM 933 O O . GLY A 1 123 ? -0.579 -7.392 20.865 1.00 73.62 123 GLY A O 1
ATOM 934 N N . ASN A 1 124 ? -1.641 -5.899 19.560 1.00 70.19 124 ASN A N 1
ATOM 935 C CA . ASN A 1 124 ? -0.602 -5.779 18.541 1.00 70.19 124 ASN A CA 1
ATOM 936 C C . ASN A 1 124 ? -0.240 -4.307 18.239 1.00 70.19 124 ASN A C 1
ATOM 938 O O . ASN A 1 124 ? -1.056 -3.385 18.343 1.00 70.19 124 ASN A O 1
ATOM 942 N N . THR A 1 125 ? 1.024 -4.083 17.891 1.00 64.19 125 THR A N 1
ATOM 943 C CA . THR A 1 125 ? 1.604 -2.794 17.479 1.00 64.19 125 THR A CA 1
ATOM 944 C C . THR A 1 125 ? 2.252 -2.933 16.105 1.00 64.19 125 THR A C 1
ATOM 946 O O . THR A 1 125 ? 2.574 -4.045 15.686 1.00 64.19 125 THR A O 1
ATOM 949 N N . TRP A 1 126 ? 2.491 -1.811 15.410 1.00 58.31 126 TRP A N 1
ATOM 950 C CA . TRP A 1 126 ? 3.338 -1.817 14.205 1.00 58.31 126 TRP A CA 1
ATOM 951 C C . TRP A 1 126 ? 4.676 -2.510 14.483 1.00 58.31 126 TRP A C 1
ATOM 953 O O . TRP A 1 126 ? 5.075 -3.363 13.704 1.00 58.31 126 TRP A O 1
ATOM 963 N N . ASP A 1 127 ? 5.300 -2.217 15.625 1.00 53.88 127 ASP A N 1
ATOM 964 C CA . ASP A 1 127 ? 6.593 -2.790 16.010 1.00 53.88 127 ASP A CA 1
ATOM 965 C C . ASP A 1 127 ? 6.525 -4.316 16.182 1.00 53.88 127 ASP A C 1
ATOM 967 O O . ASP A 1 127 ? 7.355 -5.018 15.624 1.00 53.88 127 ASP A O 1
ATOM 971 N N . SER A 1 128 ? 5.482 -4.857 16.829 1.00 52.84 128 SER A N 1
ATOM 972 C CA . SER A 1 128 ? 5.314 -6.315 16.981 1.00 52.84 128 SER A CA 1
ATOM 973 C C . SER A 1 128 ? 5.087 -7.043 15.653 1.00 52.84 128 SER A C 1
ATOM 975 O O . SER A 1 128 ? 5.379 -8.228 15.540 1.00 52.84 128 SER A O 1
ATOM 977 N N . TYR A 1 129 ? 4.553 -6.338 14.650 1.00 47.66 129 TYR A N 1
ATOM 978 C CA . TYR A 1 129 ? 4.415 -6.871 13.300 1.00 47.66 129 TYR A CA 1
ATOM 979 C C . TYR A 1 129 ? 5.717 -6.770 12.523 1.00 47.66 129 TYR A C 1
ATOM 981 O O . TYR A 1 129 ? 6.052 -7.737 11.866 1.00 47.66 129 TYR A O 1
ATOM 989 N N . PHE A 1 130 ? 6.468 -5.671 12.626 1.00 46.19 130 PHE A N 1
ATOM 990 C CA . PHE A 1 130 ? 7.794 -5.585 12.012 1.00 46.19 130 PHE A CA 1
ATOM 991 C C . PHE A 1 130 ? 8.767 -6.600 12.613 1.00 46.19 130 PHE A C 1
ATOM 993 O O . PHE A 1 130 ? 9.567 -7.155 11.879 1.00 46.19 130 PHE A O 1
ATOM 1000 N N . GLU A 1 131 ? 8.677 -6.889 13.912 1.00 49.06 131 GLU A N 1
ATOM 1001 C CA . GLU A 1 131 ? 9.470 -7.938 14.562 1.00 49.06 131 GLU A CA 1
ATOM 1002 C C . GLU A 1 131 ? 9.037 -9.340 14.102 1.00 49.06 131 GLU A C 1
ATOM 1004 O O . GLU A 1 131 ? 9.884 -10.125 13.696 1.00 49.06 131 GLU A O 1
ATOM 1009 N N . ALA A 1 132 ? 7.734 -9.645 14.069 1.00 44.34 132 ALA A N 1
ATOM 1010 C CA . ALA A 1 132 ? 7.239 -10.951 13.614 1.00 44.34 132 ALA A CA 1
ATOM 1011 C C . ALA A 1 132 ? 7.391 -11.178 12.096 1.00 44.34 132 ALA A C 1
ATOM 1013 O O . ALA A 1 132 ? 7.600 -12.305 11.659 1.00 44.34 132 ALA A O 1
ATOM 1014 N N . GLU A 1 133 ? 7.264 -10.124 11.289 1.00 38.62 133 GLU A N 1
ATOM 1015 C CA . GLU A 1 133 ? 7.477 -10.140 9.838 1.00 38.62 133 GLU A CA 1
ATOM 1016 C C . GLU A 1 133 ? 8.973 -10.217 9.540 1.00 38.62 133 GLU A C 1
ATOM 1018 O O . GLU A 1 133 ? 9.340 -11.026 8.710 1.00 38.62 133 GLU A O 1
ATOM 1023 N N . ALA A 1 134 ? 9.846 -9.525 10.284 1.00 45.81 134 ALA A N 1
ATOM 1024 C CA . ALA A 1 134 ? 11.296 -9.698 10.166 1.00 45.81 134 ALA A CA 1
ATOM 1025 C C . ALA A 1 134 ? 11.766 -11.087 10.616 1.00 45.81 134 ALA A C 1
ATOM 1027 O O . ALA A 1 134 ? 12.680 -11.634 10.014 1.00 45.81 134 ALA A O 1
ATOM 1028 N N . GLU A 1 135 ? 11.162 -11.677 11.651 1.00 53.41 135 GLU A N 1
ATOM 1029 C CA . GLU A 1 135 ? 11.458 -13.054 12.066 1.00 53.41 135 GLU A CA 1
ATOM 1030 C C . GLU A 1 135 ? 10.976 -14.072 11.024 1.00 53.41 135 GLU A C 1
ATOM 1032 O O . GLU A 1 135 ? 11.732 -14.966 10.656 1.00 53.41 135 GLU A O 1
ATOM 1037 N N . ALA A 1 136 ? 9.756 -13.917 10.501 1.00 44.75 136 ALA A N 1
ATOM 1038 C CA . ALA A 1 136 ? 9.214 -14.797 9.466 1.00 44.75 136 ALA A CA 1
ATOM 1039 C C . ALA A 1 136 ? 9.913 -14.616 8.108 1.00 44.75 136 ALA A C 1
ATOM 1041 O O . ALA A 1 136 ? 10.109 -15.592 7.390 1.00 44.75 136 ALA A O 1
ATOM 1042 N N . GLU A 1 137 ? 10.297 -13.389 7.753 1.00 49.62 137 GLU A N 1
ATOM 1043 C CA . GLU A 1 137 ? 11.110 -13.084 6.576 1.00 49.62 137 GLU A CA 1
ATOM 1044 C C . GLU A 1 137 ? 12.525 -13.620 6.752 1.00 49.62 137 GLU A C 1
ATOM 1046 O O . GLU A 1 137 ? 13.019 -14.227 5.819 1.00 49.62 137 GLU A O 1
ATOM 1051 N N . ALA A 1 138 ? 13.146 -13.505 7.930 1.00 54.59 138 ALA A N 1
ATOM 1052 C CA . ALA A 1 138 ? 14.457 -14.101 8.190 1.00 54.59 138 ALA A CA 1
ATOM 1053 C C . ALA A 1 138 ? 14.417 -15.637 8.154 1.00 54.59 138 ALA A C 1
ATOM 1055 O O . ALA A 1 138 ? 15.361 -16.263 7.681 1.00 54.59 138 ALA A O 1
ATOM 1056 N N . GLU A 1 139 ? 13.337 -16.260 8.634 1.00 64.19 139 GLU A N 1
ATOM 1057 C CA . GLU A 1 139 ? 13.143 -17.712 8.557 1.00 64.19 139 GLU A CA 1
ATOM 1058 C C . GLU A 1 139 ? 12.889 -18.168 7.111 1.00 64.19 139 GLU A C 1
ATOM 1060 O O . GLU A 1 139 ? 13.512 -19.124 6.651 1.00 64.19 139 GLU A O 1
ATOM 1065 N N . ALA A 1 140 ? 12.055 -17.444 6.359 1.00 50.31 140 ALA A N 1
ATOM 1066 C CA . ALA A 1 140 ? 11.798 -17.713 4.945 1.00 50.31 140 ALA A CA 1
ATOM 1067 C C . ALA A 1 140 ? 13.010 -17.404 4.050 1.00 50.31 140 ALA A C 1
ATOM 1069 O O . ALA A 1 140 ? 13.224 -18.095 3.060 1.00 50.31 140 ALA A O 1
ATOM 1070 N N . GLU A 1 141 ? 13.806 -16.387 4.385 1.00 59.34 141 GLU A N 1
ATOM 1071 C CA . GLU A 1 141 ? 15.057 -16.036 3.710 1.00 59.34 141 GLU A CA 1
ATOM 1072 C C . GLU A 1 141 ? 16.124 -17.086 4.008 1.00 59.34 141 GLU A C 1
ATOM 1074 O O . GLU A 1 141 ? 16.783 -17.522 3.078 1.00 59.34 141 GLU A O 1
ATOM 1079 N N . ALA A 1 142 ? 16.222 -17.596 5.240 1.00 67.38 142 ALA A N 1
ATOM 1080 C CA . ALA A 1 142 ? 17.113 -18.710 5.564 1.00 67.38 142 ALA A CA 1
ATOM 1081 C C . ALA A 1 142 ? 16.714 -20.015 4.848 1.00 67.38 142 ALA A C 1
ATOM 1083 O O . ALA A 1 142 ? 17.581 -20.768 4.406 1.00 67.38 142 ALA A O 1
ATOM 1084 N N . GLU A 1 143 ? 15.414 -20.293 4.711 1.00 66.38 143 GLU A N 1
ATOM 1085 C CA . GLU A 1 143 ? 14.913 -21.451 3.960 1.00 66.38 143 GLU A CA 1
ATOM 1086 C C . GLU A 1 143 ? 15.135 -21.279 2.446 1.00 66.38 143 GLU A C 1
ATOM 1088 O O . GLU A 1 143 ? 15.621 -22.198 1.786 1.00 66.38 143 GLU A O 1
ATOM 1093 N N . ALA A 1 144 ? 14.882 -20.083 1.905 1.00 53.38 144 ALA A N 1
ATOM 1094 C CA . ALA A 1 144 ? 15.134 -19.752 0.504 1.00 53.38 144 ALA A CA 1
ATOM 1095 C C . ALA A 1 144 ? 16.631 -19.698 0.167 1.00 53.38 144 ALA A C 1
ATOM 1097 O O . ALA A 1 144 ? 17.008 -20.072 -0.937 1.00 53.38 144 ALA A O 1
ATOM 1098 N N . GLU A 1 145 ? 17.486 -19.262 1.093 1.00 62.50 145 GLU A N 1
ATOM 1099 C CA . GLU A 1 145 ? 18.944 -19.265 0.955 1.00 62.50 145 GLU A CA 1
ATOM 1100 C C . GLU A 1 145 ? 19.472 -20.703 0.989 1.00 62.50 145 GLU A C 1
ATOM 1102 O O . GLU A 1 145 ? 20.283 -21.062 0.144 1.00 62.50 145 GLU A O 1
ATOM 1107 N N . ALA A 1 146 ? 18.931 -21.573 1.850 1.00 65.00 146 ALA A N 1
ATOM 1108 C CA . ALA A 1 146 ? 19.261 -22.999 1.849 1.00 65.00 146 ALA A CA 1
ATOM 1109 C C . ALA A 1 146 ? 18.812 -23.717 0.557 1.00 65.00 146 ALA A C 1
ATOM 1111 O O . ALA A 1 146 ? 19.544 -24.559 0.028 1.00 65.00 146 ALA A O 1
ATOM 1112 N N . GLU A 1 147 ? 17.632 -23.387 0.018 1.00 57.41 147 GLU A N 1
ATOM 1113 C CA . GLU A 1 147 ? 17.171 -23.900 -1.281 1.00 57.41 147 GLU A CA 1
ATOM 1114 C C . GLU A 1 147 ? 17.976 -23.316 -2.454 1.00 57.41 147 GLU A C 1
ATOM 1116 O O . GLU A 1 147 ? 18.324 -24.047 -3.383 1.00 57.41 147 GLU A O 1
ATOM 1121 N N . ALA A 1 148 ? 18.332 -22.030 -2.399 1.00 48.47 148 ALA A N 1
ATOM 1122 C CA . ALA A 1 148 ? 19.154 -21.366 -3.405 1.00 48.47 148 ALA A CA 1
ATOM 1123 C C . ALA A 1 148 ? 20.602 -21.868 -3.390 1.00 48.47 148 ALA A C 1
ATOM 1125 O O . ALA A 1 148 ? 21.192 -21.999 -4.456 1.00 48.47 148 ALA A O 1
ATOM 1126 N N . GLU A 1 149 ? 21.173 -22.197 -2.228 1.00 56.69 149 GLU A N 1
ATOM 1127 C CA . GLU A 1 149 ? 22.477 -22.859 -2.112 1.00 56.69 149 GLU A CA 1
ATOM 1128 C C . GLU A 1 149 ? 22.428 -24.279 -2.694 1.00 56.69 149 GLU A C 1
ATOM 1130 O O . GLU A 1 149 ? 23.333 -24.672 -3.435 1.00 56.69 149 GLU A O 1
ATOM 1135 N N . ALA A 1 150 ? 21.342 -25.023 -2.453 1.00 50.59 150 ALA A N 1
ATOM 1136 C CA . ALA A 1 150 ? 21.132 -26.342 -3.049 1.00 50.59 150 ALA A CA 1
ATOM 1137 C C . ALA A 1 150 ? 20.943 -26.286 -4.5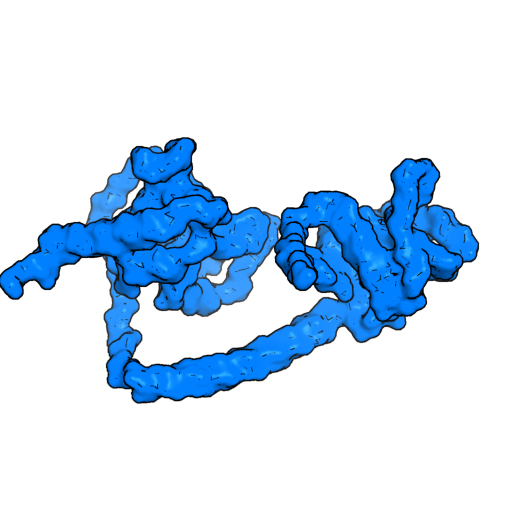82 1.00 50.59 150 ALA A C 1
ATOM 1139 O O . ALA A 1 150 ? 21.425 -27.167 -5.299 1.00 50.59 150 ALA A O 1
ATOM 1140 N N . GLU A 1 151 ? 20.283 -25.249 -5.113 1.00 41.12 151 GLU A N 1
ATOM 1141 C CA . GLU A 1 151 ? 20.190 -24.993 -6.560 1.00 41.12 151 GLU A CA 1
ATOM 1142 C C . GLU A 1 151 ? 21.494 -24.431 -7.155 1.00 41.12 151 GLU A C 1
ATOM 1144 O O . GLU A 1 151 ? 21.845 -24.768 -8.289 1.00 41.12 151 GLU A O 1
ATOM 1149 N N . ALA A 1 152 ? 22.247 -23.617 -6.411 1.00 41.22 152 ALA A N 1
ATOM 1150 C CA . ALA A 1 152 ? 23.533 -23.063 -6.833 1.00 41.22 152 ALA A CA 1
ATOM 1151 C C . ALA A 1 152 ? 24.625 -24.141 -6.919 1.00 41.22 152 ALA A C 1
ATOM 1153 O O . ALA A 1 152 ? 25.453 -24.094 -7.831 1.00 41.22 152 ALA A O 1
ATOM 1154 N N . GLU A 1 153 ? 24.589 -25.165 -6.056 1.00 47.75 153 GLU A N 1
ATOM 1155 C CA . GLU A 1 153 ? 25.413 -26.373 -6.223 1.00 47.75 153 GLU A CA 1
ATOM 1156 C C . GLU A 1 153 ? 25.045 -27.165 -7.493 1.00 47.75 153 GLU A C 1
ATOM 1158 O O . GLU A 1 153 ? 25.900 -27.843 -8.068 1.00 47.75 153 GLU A O 1
ATOM 1163 N N . LEU A 1 154 ? 23.804 -27.051 -7.984 1.00 38.06 154 LEU A N 1
ATOM 1164 C CA . LEU A 1 154 ? 23.346 -27.691 -9.223 1.00 38.06 154 LEU A CA 1
ATOM 1165 C C . LEU A 1 154 ? 23.743 -26.909 -10.494 1.00 38.06 154 LEU A C 1
ATOM 1167 O O . LEU A 1 154 ? 23.784 -27.485 -11.584 1.00 38.06 154 LEU A O 1
ATOM 1171 N N . PHE A 1 155 ? 24.070 -25.619 -10.367 1.00 37.53 155 PHE A N 1
ATOM 1172 C CA . PHE A 1 155 ? 24.463 -24.725 -11.462 1.00 37.53 155 PHE A CA 1
ATOM 1173 C C . PHE A 1 155 ? 25.764 -23.976 -11.134 1.00 37.53 155 PHE A C 1
ATOM 1175 O O . PHE A 1 155 ? 25.832 -22.749 -11.148 1.00 37.53 155 PHE A O 1
ATOM 1182 N N . SER A 1 156 ? 26.825 -24.733 -10.854 1.00 37.16 156 SER A N 1
ATOM 1183 C CA . SER A 1 156 ? 28.138 -24.213 -10.471 1.00 37.16 156 SER A CA 1
ATOM 1184 C C . SER A 1 156 ? 28.958 -23.655 -11.653 1.00 37.16 156 SER A C 1
ATOM 1186 O O . SER A 1 156 ? 30.037 -24.172 -11.953 1.00 37.16 156 SER A O 1
ATOM 1188 N N . GLU A 1 157 ? 28.493 -22.596 -12.320 1.00 33.91 157 GLU A N 1
ATOM 1189 C CA . GLU A 1 157 ? 29.376 -21.746 -13.139 1.00 33.91 157 GLU A CA 1
ATOM 1190 C C . GLU A 1 157 ? 29.335 -20.285 -12.644 1.00 33.91 157 GLU A C 1
ATOM 1192 O O . GLU A 1 157 ? 28.248 -19.751 -12.416 1.00 33.91 157 GLU A O 1
ATOM 1197 N N . PRO A 1 158 ? 30.486 -19.608 -12.445 1.00 33.88 158 PRO A N 1
ATOM 1198 C CA . PRO A 1 158 ? 30.526 -18.335 -11.726 1.00 33.88 158 PRO A CA 1
ATOM 1199 C C . PRO A 1 158 ? 29.984 -17.172 -12.571 1.00 33.88 158 PRO A C 1
ATOM 1201 O O . PRO A 1 158 ? 30.474 -16.915 -13.671 1.00 33.88 158 PRO A O 1
ATOM 1204 N N . ILE A 1 159 ? 29.039 -16.396 -12.025 1.00 38.38 159 ILE A N 1
ATOM 1205 C CA . ILE A 1 159 ? 28.602 -15.092 -12.568 1.00 38.38 159 ILE A CA 1
ATOM 1206 C C . ILE A 1 159 ? 29.451 -13.971 -11.939 1.00 38.38 159 ILE A C 1
ATOM 1208 O O . ILE A 1 159 ? 28.939 -12.998 -11.396 1.00 38.38 159 ILE A O 1
ATOM 1212 N N . GLU A 1 160 ? 30.772 -14.097 -11.979 1.00 36.75 160 GLU A N 1
ATOM 1213 C CA . GLU A 1 160 ? 31.690 -13.036 -11.551 1.00 36.75 160 GLU A CA 1
ATOM 1214 C C . GLU A 1 160 ? 32.368 -12.418 -12.776 1.00 36.75 160 GLU A C 1
ATOM 1216 O O . GLU A 1 160 ? 33.537 -12.684 -13.003 1.00 36.75 160 GLU A O 1
ATOM 1221 N N . ASP A 1 161 ? 31.632 -11.639 -13.587 1.00 34.94 161 ASP A N 1
ATOM 1222 C CA . ASP A 1 161 ? 32.204 -10.533 -14.399 1.00 34.94 161 ASP A CA 1
ATOM 1223 C C . ASP A 1 161 ? 31.140 -9.691 -15.152 1.00 34.94 161 ASP A C 1
ATOM 1225 O O . ASP A 1 161 ? 31.302 -9.340 -16.324 1.00 34.94 161 ASP A O 1
ATOM 1229 N N . ARG A 1 162 ? 29.987 -9.368 -14.544 1.00 38.22 162 ARG A N 1
ATOM 1230 C CA . ARG A 1 162 ? 29.012 -8.472 -15.205 1.00 38.22 162 ARG A CA 1
ATOM 1231 C C . ARG A 1 162 ? 29.358 -7.014 -14.927 1.00 38.22 162 ARG A C 1
ATOM 1233 O O . ARG A 1 162 ? 28.761 -6.352 -14.080 1.00 38.22 162 ARG A O 1
ATOM 1240 N N . THR A 1 163 ? 30.352 -6.506 -15.646 1.00 35.72 163 THR A N 1
ATOM 1241 C CA . THR A 1 163 ? 30.612 -5.068 -15.710 1.00 35.72 163 THR A CA 1
ATOM 1242 C C . THR A 1 163 ? 29.473 -4.392 -16.478 1.00 35.72 163 THR A C 1
ATOM 1244 O O . THR A 1 163 ? 29.323 -4.565 -17.686 1.00 35.72 163 THR A O 1
ATOM 1247 N N . PHE A 1 164 ? 28.634 -3.617 -15.779 1.00 35.81 164 PHE A N 1
ATOM 1248 C CA . PHE A 1 164 ? 27.678 -2.722 -16.435 1.00 35.81 164 PHE A CA 1
ATOM 1249 C C . PHE A 1 164 ? 28.469 -1.778 -17.336 1.00 35.81 164 PHE A C 1
ATOM 1251 O O . PHE A 1 164 ? 29.191 -0.910 -16.844 1.00 35.81 164 PHE A O 1
ATOM 1258 N N . SER A 1 165 ? 28.369 -1.961 -18.649 1.00 34.56 165 SER A N 1
ATOM 1259 C CA . SER A 1 165 ? 29.028 -1.063 -19.587 1.00 34.56 165 SER A CA 1
ATOM 1260 C C . SER A 1 165 ? 28.335 0.301 -19.512 1.00 34.56 165 SER A C 1
ATOM 1262 O O . SER A 1 165 ? 27.135 0.385 -19.792 1.00 34.56 165 SER A O 1
ATOM 1264 N N . PRO A 1 166 ? 29.039 1.389 -19.140 1.00 33.44 166 PRO A N 1
ATOM 1265 C CA . PRO A 1 166 ? 28.509 2.733 -19.318 1.00 33.44 166 PRO A CA 1
ATOM 1266 C C . PRO A 1 166 ? 28.172 2.932 -20.795 1.00 33.44 166 PRO A C 1
ATOM 1268 O O . PRO A 1 166 ? 28.811 2.325 -21.660 1.00 33.44 166 PRO A O 1
ATOM 1271 N N . ILE A 1 167 ? 27.228 3.820 -21.117 1.00 35.31 167 ILE A N 1
ATOM 1272 C CA . ILE A 1 167 ? 27.077 4.249 -22.508 1.00 35.31 167 ILE A CA 1
ATOM 1273 C C . ILE A 1 167 ? 28.424 4.823 -22.980 1.00 35.31 167 ILE A C 1
ATOM 1275 O O . ILE A 1 167 ? 28.805 5.933 -22.614 1.00 35.31 167 ILE A O 1
ATOM 1279 N N . THR A 1 168 ? 29.126 4.091 -23.839 1.00 36.38 168 THR A N 1
ATOM 1280 C CA . THR A 1 168 ? 30.355 4.539 -24.512 1.00 36.38 168 THR A CA 1
ATOM 1281 C C . THR A 1 168 ? 30.069 5.110 -25.903 1.00 36.38 168 THR A C 1
ATOM 1283 O O . THR A 1 168 ? 30.914 5.079 -26.793 1.00 36.38 168 THR A O 1
ATOM 1286 N N . GLY A 1 169 ? 28.883 5.687 -26.116 1.00 33.28 169 GLY A N 1
ATOM 1287 C CA . GLY A 1 169 ? 28.534 6.319 -27.386 1.00 33.28 169 GLY A CA 1
ATOM 1288 C C . GLY A 1 169 ? 27.586 7.495 -27.213 1.00 33.28 169 GLY A C 1
ATOM 1289 O O . GLY A 1 169 ? 26.594 7.388 -26.509 1.00 33.28 169 GLY A O 1
ATOM 1290 N N . ASN A 1 170 ? 27.861 8.608 -27.893 1.00 34.66 170 ASN A N 1
ATOM 1291 C CA . ASN A 1 170 ? 26.993 9.787 -28.010 1.00 34.66 170 ASN A CA 1
ATOM 1292 C C . ASN A 1 170 ? 25.601 9.445 -28.608 1.00 34.66 170 ASN A C 1
ATOM 1294 O O . ASN A 1 170 ? 25.280 9.854 -29.724 1.00 34.66 170 ASN A O 1
ATOM 1298 N N . ARG A 1 171 ? 24.750 8.686 -27.908 1.00 46.84 171 ARG A N 1
ATOM 1299 C CA . ARG A 1 171 ? 23.340 8.511 -28.268 1.00 46.84 171 ARG A CA 1
ATOM 1300 C C . ARG A 1 171 ? 22.582 9.736 -27.772 1.00 46.84 171 ARG A C 1
ATOM 1302 O O . ARG A 1 171 ? 22.276 9.863 -26.593 1.00 46.84 171 ARG A O 1
ATOM 1309 N N . VAL A 1 172 ? 22.310 10.653 -28.694 1.00 47.28 172 VAL A N 1
ATOM 1310 C CA . VAL A 1 172 ? 21.433 11.803 -28.460 1.00 47.28 172 VAL A CA 1
ATOM 1311 C C . VAL A 1 172 ? 19.991 11.337 -28.650 1.00 47.28 172 VAL A C 1
ATOM 1313 O O . VAL A 1 172 ? 19.605 10.955 -29.755 1.00 47.28 172 VAL A O 1
ATOM 1316 N N . PHE A 1 173 ? 19.202 11.337 -27.576 1.00 52.44 173 PHE A N 1
ATOM 1317 C CA . PHE A 1 173 ? 17.767 11.049 -27.631 1.00 52.44 173 PHE A CA 1
ATOM 1318 C C . PHE A 1 173 ? 16.977 12.331 -27.917 1.00 52.44 173 PHE A C 1
ATOM 1320 O O . PHE A 1 173 ? 17.331 13.409 -27.443 1.00 52.44 173 PHE A O 1
ATOM 1327 N N . SER A 1 174 ? 15.901 12.222 -28.695 1.00 49.78 174 SER A N 1
ATOM 1328 C CA . SER A 1 174 ? 14.967 13.336 -28.916 1.00 49.78 174 SER A CA 1
ATOM 1329 C C . SER A 1 174 ? 14.155 13.656 -27.652 1.00 49.78 174 SER A C 1
ATOM 1331 O O . SER A 1 174 ? 13.922 12.777 -26.821 1.00 49.78 174 SER A O 1
ATOM 1333 N N . GLU A 1 175 ? 13.659 14.893 -27.521 1.00 44.53 175 GLU A N 1
ATOM 1334 C CA . GLU A 1 175 ? 12.764 15.278 -26.412 1.00 44.53 175 GLU A CA 1
ATOM 1335 C C . GLU A 1 175 ? 11.520 14.383 -26.330 1.00 44.53 175 GLU A C 1
ATOM 1337 O O . GLU A 1 175 ? 11.073 14.037 -25.240 1.00 44.53 175 GLU A O 1
ATOM 1342 N N . GLU A 1 176 ? 10.995 13.935 -27.474 1.00 49.78 176 GLU A N 1
ATOM 1343 C CA . GLU A 1 176 ? 9.853 13.020 -27.526 1.00 49.78 176 GLU A CA 1
ATOM 1344 C C . GLU A 1 176 ? 10.186 11.650 -26.912 1.00 49.78 176 GLU A C 1
ATOM 1346 O O . GLU A 1 176 ? 9.376 11.078 -26.182 1.00 49.78 176 GLU A O 1
ATOM 1351 N N . GLN A 1 177 ? 11.393 11.133 -27.159 1.00 54.62 177 GLN A N 1
ATOM 1352 C CA . GLN A 1 177 ? 11.869 9.886 -26.555 1.00 54.62 177 GLN A CA 1
ATOM 1353 C C . GLN A 1 177 ? 12.057 10.027 -25.043 1.00 54.62 177 GLN A C 1
ATOM 1355 O O . GLN A 1 177 ? 11.669 9.127 -24.305 1.00 54.62 177 GLN A O 1
ATOM 1360 N N . LEU A 1 178 ? 12.590 11.159 -24.579 1.00 55.25 178 LEU A N 1
ATOM 1361 C CA . LEU A 1 178 ? 12.754 11.437 -23.149 1.00 55.25 178 LEU A CA 1
ATOM 1362 C C . LEU A 1 178 ? 11.404 11.609 -22.439 1.00 55.25 178 LEU A C 1
ATOM 1364 O O . LEU A 1 178 ? 11.219 11.094 -21.338 1.00 55.25 178 LEU A O 1
ATOM 1368 N N . HIS A 1 179 ? 10.430 12.255 -23.084 1.00 56.47 179 HIS A N 1
ATOM 1369 C CA . HIS A 1 179 ? 9.087 12.437 -22.531 1.00 56.47 179 HIS A CA 1
ATOM 1370 C C . HIS A 1 179 ? 8.346 11.101 -22.346 1.00 56.47 179 HIS A C 1
ATOM 1372 O O . HIS A 1 179 ? 7.643 10.915 -21.353 1.00 56.47 179 HIS A O 1
ATOM 1378 N N . ARG A 1 180 ? 8.539 10.132 -23.255 1.00 55.66 180 ARG A N 1
ATOM 1379 C CA . ARG A 1 180 ? 7.950 8.780 -23.139 1.00 55.66 180 ARG A CA 1
ATOM 1380 C C . ARG A 1 180 ? 8.479 7.981 -21.946 1.00 55.66 180 ARG A C 1
ATOM 1382 O O . ARG A 1 180 ? 7.795 7.080 -21.478 1.00 55.66 180 ARG A O 1
ATOM 1389 N N . LEU A 1 181 ? 9.665 8.310 -21.438 1.00 59.03 181 LEU A N 1
ATOM 1390 C CA . LEU A 1 181 ? 10.276 7.605 -20.307 1.00 59.03 181 LEU A CA 1
ATOM 1391 C C . LEU A 1 181 ? 9.690 8.031 -18.947 1.00 59.03 181 LEU A C 1
ATOM 1393 O O . LEU A 1 181 ? 9.949 7.369 -17.945 1.00 59.03 181 LEU A O 1
ATOM 1397 N N . GLY A 1 182 ? 8.837 9.065 -18.913 1.00 53.44 182 GLY A N 1
ATOM 1398 C CA . GLY A 1 182 ? 8.004 9.382 -17.746 1.00 53.44 182 GLY A CA 1
ATOM 1399 C C . GLY A 1 182 ? 8.762 9.945 -16.539 1.00 53.44 182 GLY A C 1
ATOM 1400 O O . GLY A 1 182 ? 8.267 9.857 -15.418 1.00 53.44 182 GLY A O 1
ATOM 1401 N N . GLY A 1 183 ? 9.945 10.525 -16.763 1.00 61.41 183 GLY A N 1
ATOM 1402 C CA . GLY A 1 183 ? 10.865 10.958 -15.708 1.00 61.41 183 GLY A CA 1
ATOM 1403 C C . GLY A 1 183 ? 11.794 9.832 -15.243 1.00 61.41 183 GLY A C 1
ATOM 1404 O O . GLY A 1 183 ? 11.520 8.654 -15.457 1.00 61.41 183 GLY A O 1
ATOM 1405 N N . PHE A 1 184 ? 12.915 10.197 -14.621 1.00 58.53 184 PHE A N 1
ATOM 1406 C CA . PHE A 1 184 ? 13.900 9.247 -14.101 1.00 58.53 184 PHE A CA 1
ATOM 1407 C C . PHE A 1 184 ? 14.072 9.419 -12.599 1.00 58.53 184 PHE A C 1
ATOM 1409 O O . PHE A 1 184 ? 14.036 10.540 -12.089 1.00 58.53 184 PHE A O 1
ATOM 1416 N N . MET A 1 185 ? 14.312 8.311 -11.905 1.00 57.47 185 MET A N 1
ATOM 1417 C CA . MET A 1 185 ? 14.780 8.317 -10.522 1.00 57.47 185 MET A CA 1
ATOM 1418 C C . MET A 1 185 ? 16.274 7.996 -10.495 1.00 57.47 185 MET A C 1
ATOM 1420 O O . MET A 1 185 ? 16.728 7.103 -11.209 1.00 57.47 185 MET A O 1
ATOM 1424 N N . VAL A 1 186 ? 17.043 8.728 -9.689 1.00 52.78 186 VAL A N 1
ATOM 1425 C CA . VAL A 1 186 ? 18.495 8.533 -9.564 1.00 52.78 186 VAL A CA 1
ATOM 1426 C C . VAL A 1 186 ? 18.760 7.484 -8.488 1.00 52.78 186 VAL A C 1
ATOM 1428 O O . VAL A 1 186 ? 18.298 7.625 -7.359 1.00 52.78 186 VAL A O 1
ATOM 1431 N N . GLY A 1 187 ? 19.554 6.458 -8.798 1.00 45.25 187 GLY A N 1
ATOM 1432 C CA . GLY A 1 187 ? 19.838 5.314 -7.916 1.00 45.25 187 GLY A CA 1
ATOM 1433 C C . GLY A 1 187 ? 20.569 5.640 -6.604 1.00 45.25 187 GLY A C 1
ATOM 1434 O O . GLY A 1 187 ? 20.813 4.741 -5.807 1.00 45.25 187 GLY A O 1
ATOM 1435 N N . LYS A 1 188 ? 20.925 6.911 -6.366 1.00 39.31 188 LYS A N 1
ATOM 1436 C CA . LYS A 1 188 ? 21.469 7.416 -5.092 1.00 39.31 188 LYS A CA 1
ATOM 1437 C C . LYS A 1 188 ? 20.403 8.027 -4.173 1.00 39.31 188 LYS A C 1
ATOM 1439 O O . LYS A 1 188 ? 20.634 8.106 -2.975 1.00 39.31 188 LYS A O 1
ATOM 1444 N N . SER A 1 189 ? 19.269 8.453 -4.734 1.00 37.62 189 SER A N 1
ATOM 1445 C CA . SER A 1 189 ? 18.167 9.109 -4.027 1.00 37.62 189 SER A CA 1
ATOM 1446 C C . SER A 1 189 ? 16.873 8.910 -4.809 1.00 37.62 189 SER A C 1
ATOM 1448 O O . SER A 1 189 ? 16.554 9.682 -5.716 1.00 37.62 189 SER A O 1
ATOM 1450 N N . VAL A 1 190 ? 16.084 7.912 -4.425 1.00 43.00 190 VAL A N 1
ATOM 1451 C CA . VAL A 1 190 ? 14.686 7.827 -4.853 1.00 43.00 190 VAL A CA 1
ATOM 1452 C C . VAL A 1 190 ? 13.850 8.624 -3.860 1.00 43.00 190 VAL A C 1
ATOM 1454 O O . VAL A 1 190 ? 13.301 8.086 -2.907 1.00 43.00 190 VAL A O 1
ATOM 1457 N N . CYS A 1 191 ? 13.818 9.945 -4.043 1.00 33.09 191 CYS A N 1
ATOM 1458 C CA . CYS A 1 191 ? 12.947 10.829 -3.275 1.00 33.09 191 CYS A CA 1
ATOM 1459 C C . CYS A 1 191 ? 11.751 11.213 -4.148 1.00 33.09 191 CYS A C 1
ATOM 1461 O O . CYS A 1 191 ? 11.812 12.148 -4.947 1.00 33.09 191 CYS A O 1
ATOM 1463 N N . GLY A 1 192 ? 10.673 10.442 -4.019 1.00 33.94 192 GLY A N 1
ATOM 1464 C CA . GLY A 1 192 ? 9.341 10.828 -4.471 1.00 33.94 192 GLY A CA 1
ATOM 1465 C C . GLY A 1 192 ? 8.461 11.176 -3.265 1.00 33.94 192 GLY A C 1
ATOM 1466 O O . GLY A 1 192 ? 8.732 10.705 -2.162 1.00 33.94 192 GLY A O 1
ATOM 1467 N N . PRO A 1 193 ? 7.391 11.967 -3.440 1.00 29.12 193 PRO A N 1
ATOM 1468 C CA . PRO A 1 193 ? 6.583 12.489 -2.334 1.00 29.12 193 PRO A CA 1
ATOM 1469 C C . PRO A 1 193 ? 5.812 11.438 -1.503 1.00 29.12 193 PRO A C 1
ATOM 1471 O O . PRO A 1 193 ? 5.060 11.839 -0.617 1.00 29.12 193 PRO A O 1
ATOM 1474 N N . PHE A 1 194 ? 5.967 10.125 -1.755 1.00 33.44 194 PHE A N 1
ATOM 1475 C CA . PHE A 1 194 ? 5.123 9.075 -1.162 1.00 33.44 194 PHE A CA 1
ATOM 1476 C C . PHE A 1 194 ? 5.811 7.759 -0.742 1.00 33.44 194 PHE A C 1
ATOM 1478 O O . PHE A 1 194 ? 5.095 6.832 -0.374 1.00 33.44 194 PHE A O 1
ATOM 1485 N N . GLY A 1 195 ? 7.141 7.632 -0.739 1.00 34.22 195 GLY A N 1
ATOM 1486 C CA . GLY A 1 195 ? 7.779 6.407 -0.229 1.00 34.22 195 GLY A CA 1
ATOM 1487 C C . GLY A 1 195 ? 9.213 6.212 -0.703 1.00 34.22 195 GLY A C 1
ATOM 1488 O O . GLY A 1 195 ? 9.522 6.439 -1.871 1.00 34.22 195 GLY A O 1
ATOM 1489 N N . PHE A 1 196 ? 10.081 5.827 0.230 1.00 39.66 196 PHE A N 1
ATOM 1490 C CA . PHE A 1 196 ? 11.475 5.474 -0.008 1.00 39.66 196 PHE A CA 1
ATOM 1491 C C . PHE A 1 196 ? 11.559 4.115 -0.719 1.00 39.66 196 PHE A C 1
ATOM 1493 O O . PHE A 1 196 ? 10.828 3.191 -0.377 1.00 39.66 196 PHE A O 1
ATOM 1500 N N . ILE A 1 197 ? 12.498 3.960 -1.652 1.00 45.94 197 ILE A N 1
ATOM 1501 C CA . ILE A 1 197 ? 13.176 2.665 -1.787 1.00 45.94 197 ILE A CA 1
ATOM 1502 C C . ILE A 1 197 ? 14.271 2.724 -0.718 1.00 45.94 197 ILE A C 1
ATOM 1504 O O . ILE A 1 197 ? 15.217 3.495 -0.867 1.00 45.94 197 ILE A O 1
ATOM 1508 N N . GLU A 1 198 ? 14.055 2.045 0.411 1.00 48.53 198 GLU A N 1
ATOM 1509 C CA . GLU A 1 198 ? 14.785 2.270 1.673 1.00 48.53 198 GLU A CA 1
ATOM 1510 C C . GLU A 1 198 ? 16.263 1.846 1.647 1.00 48.53 198 GLU A C 1
ATOM 1512 O O . GLU A 1 198 ? 17.023 2.254 2.521 1.00 48.53 198 GLU A O 1
ATOM 1517 N N . ASP A 1 199 ? 16.717 1.125 0.618 1.00 58.62 199 ASP A N 1
ATOM 1518 C CA . ASP A 1 199 ? 18.090 0.626 0.549 1.00 58.62 199 ASP A CA 1
ATOM 1519 C C . ASP A 1 199 ? 18.656 0.645 -0.892 1.00 58.62 199 ASP A C 1
ATOM 1521 O O . ASP A 1 199 ? 18.200 -0.103 -1.765 1.00 58.62 199 ASP A O 1
ATOM 1525 N N . PRO A 1 200 ? 19.684 1.469 -1.185 1.00 54.44 200 PRO A N 1
ATOM 1526 C CA . PRO A 1 200 ? 20.414 1.427 -2.451 1.00 54.44 200 PRO A CA 1
ATOM 1527 C C . PRO A 1 200 ? 21.025 0.057 -2.782 1.00 54.44 200 PRO A C 1
ATOM 1529 O O . PRO A 1 200 ? 21.253 -0.228 -3.961 1.00 54.44 200 PRO A O 1
ATOM 1532 N N . ALA A 1 201 ? 21.318 -0.785 -1.785 1.00 56.38 201 ALA A N 1
ATOM 1533 C CA . ALA A 1 201 ? 21.780 -2.150 -2.017 1.00 56.38 201 ALA A CA 1
ATOM 1534 C C . ALA A 1 201 ? 20.635 -3.044 -2.509 1.00 56.38 201 ALA A C 1
ATOM 1536 O O . ALA A 1 201 ? 20.827 -3.751 -3.497 1.00 56.38 201 ALA A O 1
ATOM 1537 N N . GLN A 1 202 ? 19.436 -2.930 -1.928 1.00 62.81 202 GLN A N 1
ATOM 1538 C CA . GLN A 1 202 ? 18.234 -3.606 -2.430 1.00 62.81 202 GLN A CA 1
ATOM 1539 C C . GLN A 1 202 ? 17.942 -3.240 -3.886 1.00 62.81 202 GLN A C 1
ATOM 1541 O O . GLN A 1 202 ? 17.783 -4.118 -4.723 1.00 62.81 202 GLN A O 1
ATOM 1546 N N . MET A 1 203 ? 18.013 -1.955 -4.234 1.00 61.94 203 MET A N 1
ATOM 1547 C CA . MET A 1 203 ? 17.839 -1.515 -5.622 1.00 61.94 203 MET A CA 1
ATOM 1548 C C . MET A 1 203 ? 18.839 -2.169 -6.583 1.00 61.94 203 MET A C 1
ATOM 1550 O O . MET A 1 203 ? 18.487 -2.557 -7.696 1.00 61.94 203 MET A O 1
ATOM 1554 N N . ARG A 1 204 ? 20.109 -2.271 -6.175 1.00 64.31 204 ARG A N 1
ATOM 1555 C CA . ARG A 1 204 ? 21.143 -2.927 -6.984 1.00 64.31 204 ARG A CA 1
ATOM 1556 C C . ARG A 1 204 ? 20.862 -4.418 -7.130 1.00 64.31 204 ARG A C 1
ATOM 1558 O O . ARG A 1 204 ? 21.021 -4.924 -8.237 1.00 64.31 204 ARG A O 1
ATOM 1565 N N . ARG A 1 205 ? 20.417 -5.090 -6.060 1.00 65.56 205 ARG A N 1
ATOM 1566 C CA . ARG A 1 205 ? 19.961 -6.488 -6.110 1.00 65.56 205 ARG A CA 1
ATOM 1567 C C . ARG A 1 205 ? 18.804 -6.645 -7.093 1.00 65.56 205 ARG A C 1
ATOM 1569 O O . ARG A 1 205 ? 18.903 -7.448 -8.008 1.00 65.56 205 ARG A O 1
ATOM 1576 N N . ASP A 1 206 ? 17.784 -5.796 -7.012 1.00 75.00 206 ASP A N 1
ATOM 1577 C CA . ASP A 1 206 ? 16.616 -5.865 -7.897 1.00 75.00 206 ASP A CA 1
ATOM 1578 C C . ASP A 1 206 ? 16.954 -5.600 -9.373 1.00 75.00 206 ASP A C 1
ATOM 1580 O O . ASP A 1 206 ? 16.355 -6.199 -10.267 1.00 75.00 206 ASP A O 1
ATOM 1584 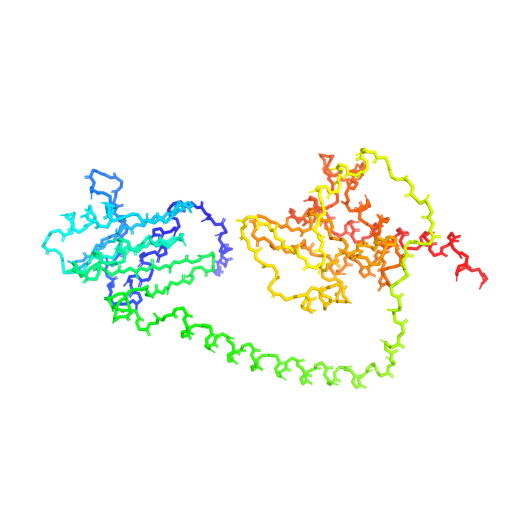N N . VAL A 1 207 ? 17.944 -4.751 -9.659 1.00 72.69 207 VAL A N 1
ATOM 1585 C CA . VAL A 1 207 ? 18.479 -4.584 -11.021 1.00 72.69 207 VAL A CA 1
ATOM 1586 C C . VAL A 1 207 ? 19.227 -5.845 -11.473 1.00 72.69 207 VAL A C 1
ATOM 1588 O O . VAL A 1 207 ? 18.979 -6.341 -12.569 1.00 72.69 207 VAL A O 1
ATOM 1591 N N . LEU A 1 208 ? 20.106 -6.405 -10.635 1.00 71.75 208 LEU A N 1
ATOM 1592 C CA . LEU A 1 208 ? 20.854 -7.634 -10.945 1.00 71.75 208 LEU A CA 1
ATOM 1593 C C . LEU A 1 208 ? 19.938 -8.853 -11.137 1.00 71.75 208 LEU A C 1
ATOM 1595 O O . LEU A 1 208 ? 20.193 -9.693 -11.996 1.00 71.75 208 LEU A O 1
ATOM 1599 N N . GLU A 1 209 ? 18.840 -8.915 -10.389 1.00 75.38 209 GLU A N 1
ATOM 1600 C CA . GLU A 1 209 ? 17.810 -9.951 -10.472 1.00 75.38 209 GLU A CA 1
ATOM 1601 C C . GLU A 1 209 ? 16.780 -9.710 -11.586 1.00 75.38 209 GLU A C 1
ATOM 1603 O O . GLU A 1 209 ? 15.800 -10.459 -11.697 1.00 75.38 209 GLU A O 1
ATOM 1608 N N . LEU A 1 210 ? 16.986 -8.677 -12.414 1.00 78.50 210 LEU A N 1
ATOM 1609 C CA . LEU A 1 210 ? 16.116 -8.288 -13.528 1.00 78.50 210 LEU A CA 1
ATOM 1610 C C . LEU A 1 210 ? 14.685 -7.915 -13.097 1.00 78.50 210 LEU A C 1
ATOM 1612 O O . LEU A 1 210 ? 13.757 -7.916 -13.901 1.00 78.50 210 LEU A O 1
ATOM 1616 N N . LYS A 1 211 ? 14.481 -7.572 -11.826 1.00 84.81 211 LYS A N 1
ATOM 1617 C CA . LYS A 1 211 ? 13.210 -7.038 -11.315 1.00 84.81 211 LYS A CA 1
ATOM 1618 C C . LYS A 1 211 ? 13.024 -5.568 -11.703 1.00 84.81 211 LYS A C 1
ATOM 1620 O O . LYS A 1 211 ? 11.890 -5.108 -11.830 1.00 84.81 211 LYS A O 1
ATOM 1625 N N . LEU A 1 212 ? 14.126 -4.852 -11.932 1.00 85.19 212 LEU A N 1
ATOM 1626 C CA . LEU A 1 212 ? 14.154 -3.460 -12.372 1.00 85.19 212 LEU A CA 1
ATOM 1627 C C . LEU A 1 212 ? 15.020 -3.279 -13.615 1.00 85.19 212 LEU A C 1
ATOM 1629 O O . LEU A 1 212 ? 16.089 -3.870 -13.741 1.00 85.19 212 LEU A O 1
ATOM 1633 N N . LEU A 1 213 ? 14.588 -2.376 -14.493 1.00 85.56 213 LEU A N 1
ATOM 1634 C CA . LEU A 1 213 ? 15.423 -1.869 -15.569 1.00 85.56 213 LEU A CA 1
ATOM 1635 C C . LEU A 1 213 ? 16.187 -0.634 -15.089 1.00 85.56 213 LEU A C 1
ATOM 1637 O O . LEU A 1 213 ? 15.584 0.333 -14.613 1.00 85.56 213 LEU A O 1
ATOM 1641 N N . ALA A 1 214 ? 17.501 -0.634 -15.293 1.00 80.44 214 ALA A N 1
ATOM 1642 C CA . ALA A 1 214 ? 18.341 0.532 -15.075 1.00 80.44 214 ALA A CA 1
ATOM 1643 C C . ALA A 1 214 ? 19.030 0.981 -16.366 1.00 80.44 214 ALA A C 1
ATOM 1645 O O . ALA A 1 214 ? 19.506 0.190 -17.177 1.00 80.44 214 ALA A O 1
ATOM 1646 N N . CYS A 1 215 ? 19.110 2.293 -16.514 1.00 75.44 215 CYS A N 1
ATOM 1647 C CA . CYS A 1 215 ? 19.889 2.992 -17.512 1.00 75.44 215 CYS A CA 1
ATOM 1648 C C . CYS A 1 215 ? 21.153 3.533 -16.839 1.00 75.44 215 CYS A C 1
ATOM 1650 O O . CYS A 1 215 ? 21.066 4.117 -15.766 1.00 75.44 215 CYS A O 1
ATOM 1652 N N . VAL A 1 216 ? 22.323 3.387 -17.455 1.00 66.19 216 VAL A N 1
ATOM 1653 C CA . VAL A 1 216 ? 23.569 3.968 -16.926 1.00 66.19 216 VAL A CA 1
ATOM 1654 C C . VAL A 1 216 ? 23.852 5.277 -17.664 1.00 66.19 216 VAL A C 1
ATOM 1656 O O . VAL A 1 216 ? 23.863 5.296 -18.897 1.00 66.19 216 VAL A O 1
ATOM 1659 N N . GLU A 1 217 ? 24.050 6.377 -16.941 1.00 60.78 217 GLU A N 1
ATOM 1660 C CA . GLU A 1 217 ? 24.539 7.640 -17.507 1.00 60.78 217 GLU A CA 1
ATOM 1661 C C . GLU A 1 217 ? 26.047 7.598 -17.801 1.00 60.78 217 GLU A C 1
ATOM 1663 O O . GLU A 1 217 ? 26.787 6.754 -17.301 1.00 60.78 217 GLU A O 1
ATOM 1668 N N . ALA A 1 218 ? 26.541 8.565 -18.582 1.00 55.84 218 ALA A N 1
ATOM 1669 C CA . ALA A 1 218 ? 27.970 8.689 -18.893 1.00 55.84 218 ALA A CA 1
ATOM 1670 C C . ALA A 1 218 ? 28.860 8.894 -17.647 1.00 55.84 218 ALA A C 1
ATOM 1672 O O . ALA A 1 218 ? 30.040 8.556 -17.665 1.00 55.84 218 ALA A O 1
ATOM 1673 N N . ASN A 1 219 ? 28.301 9.437 -16.562 1.00 53.59 219 ASN A N 1
ATOM 1674 C CA . ASN A 1 219 ? 28.965 9.608 -15.263 1.00 53.59 219 ASN A CA 1
ATOM 1675 C C . ASN A 1 219 ? 28.922 8.334 -14.383 1.00 53.59 219 ASN A C 1
ATOM 1677 O O . ASN A 1 219 ? 29.412 8.364 -13.254 1.00 53.59 219 ASN A O 1
ATOM 1681 N N . GLY A 1 220 ? 28.331 7.236 -14.874 1.00 57.12 220 GLY A N 1
ATOM 1682 C CA . GLY A 1 220 ? 28.158 5.981 -14.141 1.00 57.12 220 GLY A CA 1
ATOM 1683 C C . GLY A 1 220 ? 26.973 5.959 -13.169 1.00 57.12 220 GLY A C 1
ATOM 1684 O O . GLY A 1 220 ? 26.844 5.007 -12.399 1.00 57.12 220 GLY A O 1
ATOM 1685 N N . GLU A 1 221 ? 26.111 6.981 -13.158 1.00 59.22 221 GLU A N 1
ATOM 1686 C CA . GLU A 1 221 ? 24.899 6.974 -12.339 1.00 59.22 221 GLU A CA 1
ATOM 1687 C C . GLU A 1 221 ? 23.822 6.066 -12.934 1.00 59.22 221 GLU A C 1
ATOM 1689 O O . GLU A 1 221 ? 23.581 6.050 -14.140 1.00 59.22 221 GLU A O 1
ATOM 1694 N N . LEU A 1 222 ? 23.162 5.307 -12.057 1.00 62.38 222 LEU A N 1
ATOM 1695 C CA . LEU A 1 222 ? 21.999 4.508 -12.418 1.00 62.38 222 LEU A CA 1
ATOM 1696 C C . LEU A 1 222 ? 20.765 5.405 -12.436 1.00 62.38 222 LEU A C 1
ATOM 1698 O O . LEU A 1 222 ? 20.423 6.029 -11.429 1.00 62.38 222 LEU A O 1
ATOM 1702 N N . LEU A 1 223 ? 20.083 5.425 -13.569 1.00 66.62 223 LEU A N 1
ATOM 1703 C CA . LEU A 1 223 ? 18.785 6.035 -13.767 1.00 66.62 223 LEU A CA 1
ATOM 1704 C C . LEU A 1 223 ? 17.731 4.955 -13.944 1.00 66.62 223 LEU A C 1
ATOM 1706 O O . LEU A 1 223 ? 17.871 4.048 -14.760 1.00 66.62 223 LEU A O 1
ATOM 1710 N N . LEU A 1 224 ? 16.634 5.091 -13.222 1.00 75.19 224 LEU A N 1
ATOM 1711 C CA . LEU A 1 224 ? 15.505 4.180 -13.296 1.00 75.19 224 LEU A CA 1
ATOM 1712 C C . LEU A 1 224 ? 14.364 4.909 -14.004 1.00 75.19 224 LEU A C 1
ATOM 1714 O O . LEU A 1 224 ? 13.880 5.913 -13.470 1.00 75.19 224 LEU A O 1
ATOM 1718 N N . PRO A 1 225 ? 13.920 4.448 -15.186 1.00 80.19 225 PRO A N 1
ATOM 1719 C CA . PRO A 1 225 ? 12.707 4.971 -15.804 1.00 80.19 225 PRO A CA 1
ATOM 1720 C C . PRO A 1 225 ? 11.524 4.953 -14.826 1.00 80.19 225 PRO A C 1
ATOM 1722 O O . PRO A 1 225 ? 11.333 3.974 -14.112 1.00 80.19 225 PRO A O 1
ATOM 1725 N N . GLY A 1 226 ? 10.728 6.019 -14.761 1.00 73.00 226 GLY A N 1
ATOM 1726 C CA . GLY A 1 226 ? 9.663 6.150 -13.759 1.00 73.00 226 GLY A CA 1
ATOM 1727 C C . GLY A 1 226 ? 8.459 5.235 -14.005 1.00 73.00 226 GLY A C 1
ATOM 1728 O O . GLY A 1 226 ? 7.794 4.808 -13.064 1.00 73.00 226 GLY A O 1
ATOM 1729 N N . TYR A 1 227 ? 8.189 4.869 -15.262 1.00 80.31 227 TYR A N 1
ATOM 1730 C CA . TYR A 1 227 ? 6.989 4.105 -15.641 1.00 80.31 227 TYR A CA 1
ATOM 1731 C C . TYR A 1 227 ? 6.927 2.682 -15.070 1.00 80.31 227 TYR A C 1
ATOM 1733 O O . TYR A 1 227 ? 5.866 2.051 -15.103 1.00 80.31 227 TYR A O 1
ATOM 1741 N N . GLN A 1 228 ? 8.051 2.144 -14.593 1.00 85.62 228 GLN A N 1
ATOM 1742 C CA . GLN A 1 228 ? 8.139 0.807 -13.996 1.00 85.62 228 GLN A CA 1
ATOM 1743 C C . GLN A 1 228 ? 7.659 0.796 -12.537 1.00 85.62 228 GLN A C 1
ATOM 1745 O O . GLN A 1 228 ? 7.421 -0.274 -11.989 1.00 85.62 228 GLN A O 1
ATOM 1750 N N . PHE A 1 229 ? 7.364 1.964 -11.958 1.00 80.06 229 PHE A N 1
ATOM 1751 C CA . PHE A 1 229 ? 6.813 2.112 -10.613 1.00 80.06 229 PHE A CA 1
ATOM 1752 C C . PHE A 1 229 ? 5.332 2.495 -10.680 1.00 80.06 229 PHE A C 1
ATOM 1754 O O . PHE A 1 229 ? 4.925 3.387 -11.424 1.00 80.06 229 PHE A O 1
ATOM 1761 N N . GLY A 1 230 ? 4.489 1.754 -9.962 1.00 65.19 230 GLY A N 1
ATOM 1762 C CA . GLY A 1 230 ? 3.057 2.039 -9.853 1.00 65.19 230 GLY A CA 1
ATOM 1763 C C . GLY A 1 230 ? 2.712 3.127 -8.842 1.00 65.19 230 GLY A C 1
ATOM 1764 O O . GLY A 1 230 ? 3.575 3.679 -8.169 1.00 65.19 230 GLY A O 1
ATOM 1765 N N . THR A 1 231 ? 1.410 3.370 -8.672 1.00 55.97 231 THR A N 1
ATOM 1766 C CA . THR A 1 231 ? 0.849 4.310 -7.681 1.00 55.97 231 THR A CA 1
ATOM 1767 C C . THR A 1 231 ? 1.212 3.981 -6.228 1.00 55.97 231 THR A C 1
ATOM 1769 O O . THR A 1 231 ? 1.059 4.840 -5.368 1.00 55.97 231 THR A O 1
ATOM 1772 N N . CYS A 1 232 ? 1.714 2.769 -5.970 1.00 54.38 232 CYS A N 1
ATOM 1773 C CA . CYS A 1 232 ? 2.195 2.296 -4.669 1.00 54.38 232 CYS A CA 1
ATOM 1774 C C . CYS A 1 232 ? 3.649 1.790 -4.754 1.00 54.38 232 CYS A C 1
ATOM 1776 O O . CYS A 1 232 ? 4.019 0.876 -4.031 1.00 54.38 232 CYS A O 1
ATOM 1778 N N . TYR A 1 233 ? 4.438 2.279 -5.719 1.00 61.94 233 TYR A N 1
ATOM 1779 C CA . TYR A 1 233 ? 5.797 1.798 -6.032 1.00 61.94 233 TYR A CA 1
ATOM 1780 C C . TYR A 1 233 ? 5.919 0.319 -6.425 1.00 61.94 233 TYR A C 1
ATOM 1782 O O . TYR A 1 233 ? 7.021 -0.145 -6.696 1.00 61.94 233 TYR A O 1
ATOM 1790 N N . ALA A 1 234 ? 4.798 -0.395 -6.562 1.00 67.38 234 ALA A N 1
ATOM 1791 C CA . ALA A 1 234 ? 4.778 -1.741 -7.113 1.00 67.38 234 ALA A CA 1
ATOM 1792 C C . ALA A 1 234 ? 5.505 -1.783 -8.464 1.00 67.38 234 ALA A C 1
ATOM 1794 O O . ALA A 1 234 ? 5.229 -0.956 -9.351 1.00 67.38 234 ALA A O 1
ATOM 1795 N N . TYR A 1 235 ? 6.415 -2.747 -8.595 1.00 84.31 235 TYR A N 1
ATOM 1796 C CA . TYR A 1 235 ? 7.183 -2.967 -9.812 1.00 84.31 235 TYR A CA 1
ATOM 1797 C C . TYR A 1 235 ? 6.269 -3.331 -10.972 1.00 84.31 235 TYR A C 1
ATOM 1799 O O . TYR A 1 235 ? 5.114 -3.741 -10.809 1.00 84.31 235 TYR A O 1
ATOM 1807 N N . LEU A 1 236 ? 6.799 -3.156 -12.173 1.00 86.44 236 LEU A N 1
ATOM 1808 C CA . LEU A 1 236 ? 6.104 -3.552 -13.374 1.00 86.44 236 LEU A CA 1
ATOM 1809 C C . LEU A 1 236 ? 5.940 -5.084 -13.374 1.00 86.44 236 LEU A C 1
ATOM 1811 O O . LEU A 1 236 ? 6.944 -5.792 -13.281 1.00 86.44 236 LEU A O 1
ATOM 1815 N N . PRO A 1 237 ? 4.711 -5.618 -13.478 1.00 86.75 237 PRO A N 1
ATOM 1816 C CA . PRO A 1 237 ? 4.505 -7.061 -13.528 1.00 86.75 237 PRO A CA 1
ATOM 1817 C C . PRO A 1 237 ? 5.239 -7.681 -14.718 1.00 86.75 237 PRO A C 1
ATOM 1819 O O . PRO A 1 237 ? 5.301 -7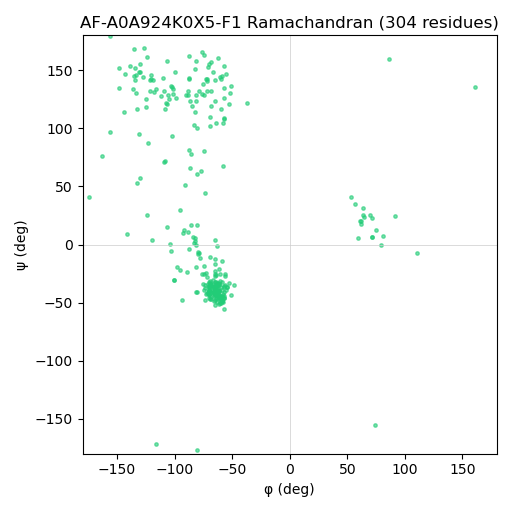.074 -15.788 1.00 86.75 237 PRO A O 1
ATOM 1822 N N . HIS A 1 238 ? 5.747 -8.897 -14.539 1.00 90.38 238 HIS A N 1
ATOM 1823 C CA . HIS A 1 238 ? 6.490 -9.654 -15.551 1.00 90.38 238 HIS A CA 1
ATOM 1824 C C . HIS A 1 238 ? 7.806 -9.013 -16.030 1.00 90.38 238 HIS A C 1
ATOM 1826 O O . HIS A 1 238 ? 8.305 -9.353 -17.104 1.00 90.38 238 HIS A O 1
ATOM 1832 N N . MET A 1 239 ? 8.368 -8.055 -15.279 1.00 92.38 239 MET A N 1
ATOM 1833 C CA . MET A 1 239 ? 9.610 -7.381 -15.675 1.00 92.38 239 MET A CA 1
ATOM 1834 C C . MET A 1 239 ? 10.773 -8.365 -15.823 1.00 92.38 239 MET A C 1
ATOM 1836 O O . MET A 1 239 ? 11.481 -8.314 -16.826 1.00 92.38 239 MET A O 1
ATOM 1840 N N . ARG A 1 240 ? 10.920 -9.299 -14.877 1.00 89.69 240 ARG A N 1
ATOM 1841 C CA . ARG A 1 240 ? 11.986 -10.305 -14.894 1.00 89.69 240 ARG A CA 1
ATOM 1842 C C . ARG A 1 240 ? 11.914 -11.170 -16.140 1.00 89.69 240 ARG A C 1
ATOM 1844 O O . ARG A 1 240 ? 12.901 -11.291 -16.856 1.00 89.69 240 ARG A O 1
ATOM 1851 N N . GLU A 1 241 ? 10.744 -11.715 -16.445 1.00 88.50 241 GLU A N 1
ATOM 1852 C CA . GLU A 1 241 ? 10.530 -12.564 -17.614 1.00 88.50 241 GLU A CA 1
ATOM 1853 C C . GLU A 1 241 ? 10.770 -11.791 -18.915 1.00 88.50 241 GLU A C 1
ATOM 1855 O O . GLU A 1 241 ? 11.377 -12.318 -19.849 1.00 88.50 241 GLU A O 1
ATOM 1860 N N . VAL A 1 242 ? 10.339 -10.527 -18.979 1.00 92.19 242 VAL A N 1
ATOM 1861 C CA . VAL A 1 242 ? 10.575 -9.671 -20.145 1.00 92.19 242 VAL A CA 1
ATOM 1862 C C . VAL A 1 242 ? 12.061 -9.371 -20.315 1.00 92.19 242 VAL A C 1
ATOM 1864 O O . VAL A 1 242 ? 12.572 -9.571 -21.413 1.00 92.19 242 VAL A O 1
ATOM 1867 N N . LEU A 1 243 ? 12.773 -8.950 -19.267 1.00 88.81 243 LEU A N 1
ATOM 1868 C CA . LEU A 1 243 ? 14.204 -8.638 -19.342 1.00 88.81 243 LEU A CA 1
ATOM 1869 C C . LEU A 1 243 ? 15.056 -9.882 -19.620 1.00 88.81 243 LEU A C 1
ATOM 1871 O O . LEU A 1 243 ? 15.966 -9.807 -20.439 1.00 88.81 243 LEU A O 1
ATOM 1875 N N . MET A 1 244 ? 14.707 -11.043 -19.057 1.00 86.44 244 MET A N 1
ATOM 1876 C CA . MET A 1 244 ? 15.346 -12.323 -19.395 1.00 86.44 244 MET A CA 1
ATOM 1877 C C . MET A 1 244 ? 15.254 -12.652 -20.891 1.00 86.44 244 MET A C 1
ATOM 1879 O O . MET A 1 244 ? 16.183 -13.225 -21.454 1.00 86.44 244 MET A O 1
ATOM 1883 N N . ASN A 1 245 ? 14.146 -12.284 -21.541 1.00 86.62 245 ASN A N 1
ATOM 1884 C CA . ASN A 1 245 ? 13.937 -12.513 -22.972 1.00 86.62 245 ASN A CA 1
ATOM 1885 C C . ASN A 1 245 ? 14.449 -11.372 -23.860 1.00 86.62 245 ASN A C 1
ATOM 1887 O O . ASN A 1 245 ? 14.701 -11.594 -25.041 1.00 86.62 245 ASN A O 1
ATOM 1891 N N . LEU A 1 246 ? 14.560 -10.158 -23.322 1.00 88.38 246 LEU A N 1
ATOM 1892 C CA . LEU A 1 246 ? 14.888 -8.942 -24.063 1.00 88.38 246 LEU A CA 1
ATOM 1893 C C . LEU A 1 246 ? 16.388 -8.635 -24.058 1.00 88.38 246 LEU A C 1
ATOM 1895 O O . LEU A 1 246 ? 16.951 -8.309 -25.104 1.00 88.38 246 LEU A O 1
ATOM 1899 N N . ASP A 1 247 ? 17.005 -8.696 -22.879 1.00 82.44 247 ASP A N 1
ATOM 1900 C CA . ASP A 1 247 ? 18.410 -8.374 -22.639 1.00 82.44 247 ASP A CA 1
ATOM 1901 C C . ASP A 1 247 ? 18.871 -8.948 -21.281 1.00 82.44 247 ASP A C 1
ATOM 1903 O O . ASP A 1 247 ? 19.017 -8.217 -20.297 1.00 82.44 247 ASP A O 1
ATOM 1907 N N . PRO A 1 248 ? 19.116 -10.269 -21.189 1.00 76.88 248 PRO A N 1
ATOM 1908 C CA . PRO A 1 248 ? 19.458 -10.930 -19.925 1.00 76.88 248 PRO A CA 1
ATOM 1909 C C . PRO A 1 248 ? 20.799 -10.475 -19.326 1.00 76.88 248 PRO A C 1
ATOM 1911 O O . PRO A 1 248 ? 21.106 -10.810 -18.180 1.00 76.88 248 PRO A O 1
ATOM 1914 N N . GLN A 1 249 ? 21.613 -9.755 -20.103 1.00 73.00 249 GLN A N 1
ATOM 1915 C CA . GLN A 1 249 ? 22.908 -9.208 -19.692 1.00 73.00 249 GLN A CA 1
ATOM 1916 C C . GLN A 1 249 ? 22.837 -7.699 -19.393 1.00 73.00 249 GLN A C 1
ATOM 1918 O O . GLN A 1 249 ? 23.817 -7.140 -18.914 1.00 73.00 249 GLN A O 1
ATOM 1923 N N . MET A 1 250 ? 21.688 -7.049 -19.633 1.00 73.12 250 MET A N 1
ATOM 1924 C CA . MET A 1 250 ? 21.482 -5.600 -19.490 1.00 73.12 250 MET A CA 1
ATOM 1925 C C . MET A 1 250 ? 22.505 -4.750 -20.260 1.00 73.12 250 MET A C 1
ATOM 1927 O O . MET A 1 250 ? 22.985 -3.722 -19.778 1.00 73.12 250 MET A O 1
ATOM 1931 N N . ASN A 1 251 ? 22.834 -5.168 -21.479 1.00 75.31 251 ASN A N 1
ATOM 1932 C CA . ASN A 1 251 ? 23.826 -4.492 -22.312 1.00 75.31 251 ASN A CA 1
ATOM 1933 C C . ASN A 1 251 ? 23.307 -3.176 -22.927 1.00 75.31 251 ASN A C 1
ATOM 1935 O O . ASN A 1 251 ? 24.101 -2.291 -23.246 1.00 75.31 251 ASN A O 1
ATOM 1939 N N . ASP A 1 252 ? 21.992 -3.025 -23.115 1.00 76.62 252 ASP A N 1
ATOM 1940 C CA . ASP A 1 252 ? 21.354 -1.876 -23.777 1.00 76.62 252 ASP A CA 1
ATOM 1941 C C . ASP A 1 252 ? 20.156 -1.347 -22.972 1.00 76.62 252 ASP A C 1
ATOM 1943 O O . ASP A 1 252 ? 19.067 -1.136 -23.512 1.00 76.62 252 ASP A O 1
ATOM 1947 N N . GLY A 1 253 ? 20.369 -1.054 -21.683 1.00 79.56 253 GLY A N 1
ATOM 1948 C CA . GLY A 1 253 ? 19.300 -0.606 -20.778 1.00 79.56 253 GLY A CA 1
ATOM 194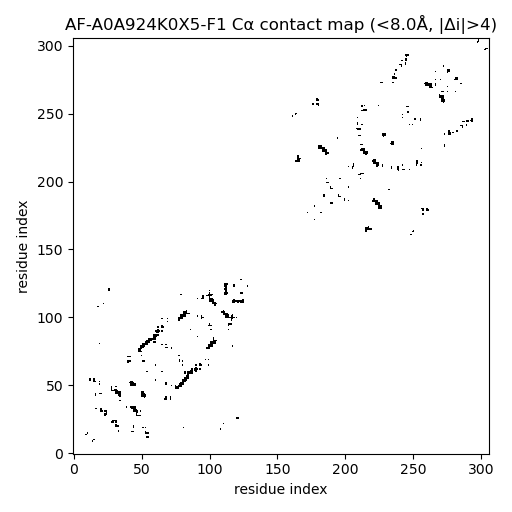9 C C . GLY A 1 253 ? 18.495 0.599 -21.293 1.00 79.56 253 GLY A C 1
ATOM 1950 O O . GLY A 1 253 ? 17.280 0.670 -21.118 1.00 79.56 253 GLY A O 1
ATOM 1951 N N . TRP A 1 254 ? 19.127 1.511 -22.038 1.00 76.56 254 TRP A N 1
ATOM 1952 C CA . TRP A 1 254 ? 18.430 2.622 -22.698 1.00 76.56 254 TRP A CA 1
ATOM 1953 C C . TRP A 1 254 ? 17.550 2.188 -23.871 1.00 76.56 254 TRP A C 1
ATOM 1955 O O . TRP A 1 254 ? 16.437 2.696 -24.036 1.00 76.56 254 TRP A O 1
ATOM 1965 N N . GLY A 1 255 ? 18.035 1.275 -24.713 1.00 81.50 255 GLY A N 1
ATOM 1966 C CA . GLY A 1 255 ? 17.243 0.732 -25.810 1.00 81.50 255 GLY A CA 1
ATOM 1967 C C . GLY A 1 255 ? 16.074 -0.107 -25.309 1.00 81.50 255 GLY A C 1
ATOM 1968 O O . GLY A 1 255 ? 14.996 -0.062 -25.906 1.00 81.50 255 GLY A O 1
ATOM 1969 N N . ASP A 1 256 ? 16.253 -0.812 -24.197 1.00 88.81 256 ASP A N 1
ATOM 1970 C CA . ASP A 1 256 ? 15.194 -1.577 -23.542 1.00 88.81 256 ASP A CA 1
ATOM 1971 C C . ASP A 1 256 ? 14.168 -0.645 -22.898 1.00 88.81 256 ASP A C 1
ATOM 1973 O O . ASP A 1 256 ? 12.961 -0.849 -23.053 1.00 88.81 256 ASP A O 1
ATOM 1977 N N . ALA A 1 257 ? 14.630 0.457 -22.296 1.00 87.44 257 ALA A N 1
ATOM 1978 C CA . ALA A 1 257 ? 13.749 1.446 -21.693 1.00 87.44 257 ALA A CA 1
ATOM 1979 C C . ALA A 1 257 ? 12.832 2.096 -22.732 1.00 87.44 257 ALA A C 1
ATOM 1981 O O . ALA A 1 257 ? 11.633 2.268 -22.500 1.00 87.44 257 ALA A O 1
ATOM 1982 N N . LEU A 1 258 ? 13.393 2.427 -23.895 1.00 84.31 258 LEU A N 1
ATOM 1983 C CA . LEU A 1 258 ? 12.643 2.965 -25.025 1.00 84.31 258 LEU A CA 1
ATOM 1984 C C . LEU A 1 258 ? 11.713 1.935 -25.653 1.00 84.31 258 LEU A C 1
ATOM 1986 O O . LEU A 1 258 ? 10.627 2.293 -26.107 1.00 84.31 258 LEU A O 1
ATOM 1990 N N . TRP A 1 259 ? 12.125 0.669 -25.695 1.00 91.38 259 TRP A N 1
ATOM 1991 C CA . TRP A 1 259 ? 11.281 -0.400 -26.205 1.00 91.38 259 TRP A CA 1
ATOM 1992 C C . TRP A 1 259 ? 10.048 -0.588 -25.316 1.00 91.38 259 TRP A C 1
ATOM 1994 O O . TRP A 1 259 ? 8.930 -0.551 -25.829 1.00 91.38 259 TRP A O 1
ATOM 2004 N N . LEU A 1 260 ? 10.221 -0.654 -23.993 1.00 93.12 260 LEU A N 1
ATOM 200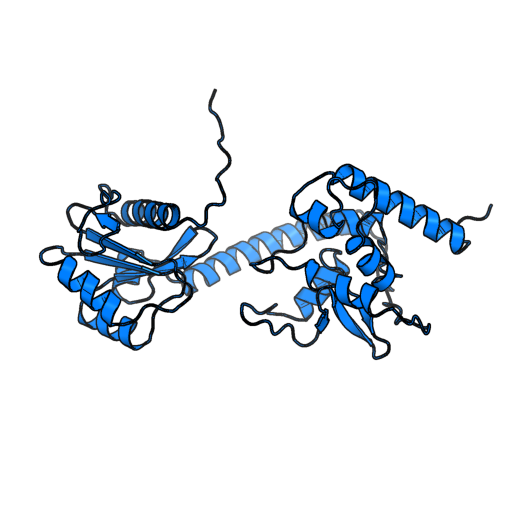5 C CA . LEU A 1 260 ? 9.114 -0.728 -23.033 1.00 93.12 260 LEU A CA 1
ATOM 2006 C C . LEU A 1 260 ? 8.187 0.500 -23.089 1.00 93.12 260 LEU A C 1
ATOM 2008 O O . LEU A 1 260 ? 6.971 0.369 -22.939 1.00 93.12 260 LEU A O 1
ATOM 2012 N N . ALA A 1 261 ? 8.742 1.686 -23.347 1.00 87.56 261 ALA A N 1
ATOM 2013 C CA . ALA A 1 261 ? 7.998 2.938 -23.519 1.00 87.56 261 ALA A CA 1
ATOM 2014 C C . ALA A 1 261 ? 7.398 3.138 -24.920 1.00 87.56 261 ALA A C 1
ATOM 2016 O O . ALA A 1 261 ? 6.755 4.154 -25.183 1.00 87.56 261 ALA A O 1
ATOM 2017 N N . SER A 1 262 ? 7.604 2.198 -25.843 1.00 88.50 262 SER A N 1
ATOM 2018 C CA . SER A 1 262 ? 7.062 2.301 -27.196 1.00 88.50 262 SER A CA 1
ATOM 2019 C C . SER A 1 262 ? 5.606 1.842 -27.261 1.00 88.50 262 SER A C 1
ATOM 2021 O O . SER A 1 262 ? 5.193 0.961 -26.509 1.00 88.50 262 SER A O 1
ATOM 2023 N N . ASN A 1 263 ? 4.847 2.415 -28.202 1.00 91.75 263 ASN A N 1
ATOM 2024 C CA . ASN A 1 263 ? 3.443 2.099 -28.483 1.00 91.75 263 ASN A CA 1
ATOM 2025 C C . ASN A 1 263 ? 3.334 1.367 -29.832 1.00 91.75 263 ASN A C 1
ATOM 2027 O O . ASN A 1 263 ? 2.933 1.963 -30.837 1.00 91.75 263 ASN A O 1
ATOM 2031 N N . PRO A 1 264 ? 3.777 0.104 -29.915 1.00 87.56 264 PRO A N 1
ATOM 2032 C CA . PRO A 1 264 ? 3.802 -0.629 -31.166 1.00 87.56 264 PRO A CA 1
ATOM 2033 C C . PRO A 1 264 ? 2.390 -0.904 -31.692 1.00 87.56 264 PRO A C 1
ATOM 2035 O O . PRO A 1 264 ? 1.453 -1.150 -30.936 1.00 87.56 264 PRO A O 1
ATOM 2038 N N . SER A 1 265 ? 2.255 -0.955 -33.017 1.00 86.81 265 SER A N 1
ATOM 2039 C CA . SER A 1 265 ? 0.973 -1.196 -33.696 1.00 86.81 265 SER A CA 1
ATOM 2040 C C . SER A 1 265 ? 0.337 -2.554 -33.377 1.00 86.81 265 SER A C 1
ATOM 2042 O O . SER A 1 265 ? -0.869 -2.716 -33.545 1.00 86.81 265 SER A O 1
ATOM 2044 N N . TRP A 1 266 ? 1.127 -3.526 -32.911 1.00 87.06 266 TRP A N 1
ATOM 2045 C CA . TRP A 1 266 ? 0.647 -4.841 -32.481 1.00 87.06 266 TRP A CA 1
ATOM 2046 C C . TRP A 1 266 ? 0.051 -4.844 -31.063 1.00 87.06 266 TRP A C 1
ATOM 2048 O O . TRP A 1 266 ? -0.560 -5.836 -30.665 1.00 87.06 266 TRP A O 1
ATOM 2058 N N . LEU A 1 267 ? 0.167 -3.752 -30.298 1.00 86.19 267 LEU A N 1
ATOM 2059 C CA . LEU A 1 267 ? -0.580 -3.585 -29.054 1.00 86.19 267 LEU A CA 1
ATOM 2060 C C . LEU A 1 267 ? -1.941 -2.945 -29.311 1.00 86.19 267 LEU A C 1
ATOM 2062 O O . LEU A 1 267 ? -2.076 -1.913 -29.969 1.00 86.19 267 LEU A O 1
ATOM 2066 N N . SER A 1 268 ? -2.978 -3.542 -28.725 1.00 73.88 268 SER A N 1
ATOM 2067 C CA . SER A 1 268 ? -4.332 -3.011 -28.825 1.00 73.88 268 SER A CA 1
ATOM 2068 C C . SER A 1 268 ? -4.410 -1.597 -28.240 1.00 73.88 268 SER A C 1
ATOM 2070 O O . SER A 1 268 ? -3.842 -1.332 -27.177 1.00 73.88 268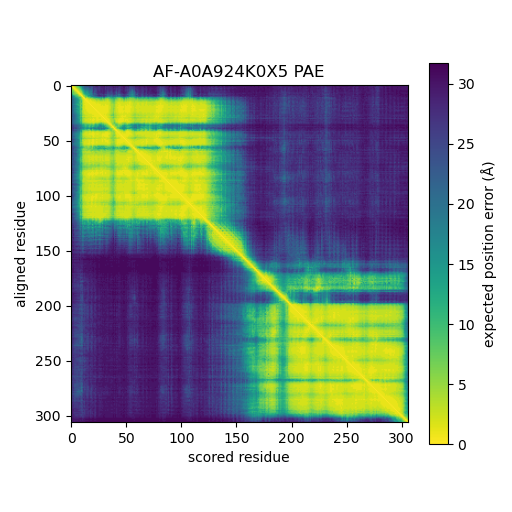 SER A O 1
ATOM 2072 N N . LYS A 1 269 ? -5.203 -0.728 -28.877 1.00 76.88 269 LYS A N 1
ATOM 2073 C CA . LYS A 1 269 ? -5.558 0.612 -28.373 1.00 76.88 269 LYS A CA 1
ATOM 2074 C C . LYS A 1 269 ? -4.379 1.589 -28.238 1.00 76.88 269 LYS A C 1
ATOM 2076 O O . LYS A 1 269 ? -4.477 2.522 -27.451 1.00 76.88 269 LYS A O 1
ATOM 2081 N N . GLY A 1 270 ? -3.292 1.387 -28.988 1.00 80.06 270 GLY A N 1
ATOM 2082 C CA . GLY A 1 270 ? -2.155 2.316 -29.006 1.00 80.06 270 GLY A CA 1
ATOM 2083 C C . GLY A 1 270 ? -1.438 2.439 -27.660 1.00 80.06 270 GLY A C 1
ATOM 2084 O O . GLY A 1 270 ? -0.847 3.477 -27.388 1.00 80.06 270 GLY A O 1
ATOM 2085 N N . ARG A 1 271 ? -1.524 1.407 -26.813 1.00 86.44 271 ARG A N 1
ATOM 2086 C CA . ARG A 1 271 ? -0.865 1.349 -25.501 1.00 86.44 271 ARG A CA 1
ATOM 2087 C C . ARG A 1 271 ? 0.639 1.199 -25.642 1.00 86.44 271 ARG A C 1
ATOM 2089 O O . ARG A 1 271 ? 1.097 0.596 -26.616 1.00 86.44 271 ARG A O 1
ATOM 2096 N N . SER A 1 272 ? 1.376 1.674 -24.644 1.00 89.81 272 SER A N 1
ATOM 2097 C CA . SER A 1 272 ? 2.782 1.309 -24.521 1.00 89.81 272 SER A CA 1
ATOM 2098 C C . SER A 1 272 ? 2.941 -0.126 -24.006 1.00 89.81 272 SER A C 1
ATOM 2100 O O . SER A 1 272 ? 2.004 -0.718 -23.453 1.00 89.81 272 SER A O 1
ATOM 2102 N N . ILE A 1 273 ? 4.130 -0.706 -24.176 1.00 91.75 273 ILE A N 1
ATOM 2103 C CA . ILE A 1 273 ? 4.427 -2.051 -23.662 1.00 91.75 273 ILE A CA 1
ATOM 2104 C C . ILE A 1 273 ? 4.327 -2.082 -22.134 1.00 91.75 273 ILE A C 1
ATOM 2106 O O . ILE A 1 273 ? 3.657 -2.966 -21.598 1.00 91.75 273 ILE A O 1
ATOM 2110 N N . HIS A 1 274 ? 4.881 -1.093 -21.425 1.00 92.44 274 HIS A N 1
ATOM 2111 C CA . HIS A 1 274 ? 4.765 -1.048 -19.963 1.00 92.44 274 HIS A CA 1
ATOM 2112 C C . HIS A 1 274 ? 3.309 -0.889 -19.488 1.00 92.44 274 HIS A C 1
ATOM 2114 O O . HIS A 1 274 ? 2.913 -1.480 -18.485 1.00 92.44 274 HIS A O 1
ATOM 2120 N N . GLU A 1 275 ? 2.462 -0.140 -20.202 1.00 86.88 275 GLU A N 1
ATOM 2121 C CA . GLU A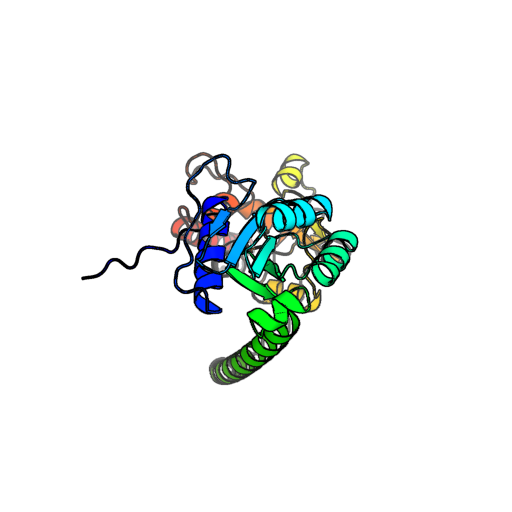 1 275 ? 1.031 -0.056 -19.880 1.00 86.88 275 GLU A CA 1
ATOM 2122 C C . GLU A 1 275 ? 0.330 -1.404 -20.067 1.00 86.88 275 GLU A C 1
ATOM 2124 O O . GLU A 1 275 ? -0.501 -1.796 -19.248 1.00 86.88 275 GLU A O 1
ATOM 2129 N N . ALA A 1 276 ? 0.665 -2.127 -21.137 1.00 86.81 276 ALA A N 1
ATOM 2130 C CA . ALA A 1 276 ? 0.115 -3.450 -21.399 1.00 86.81 276 ALA A CA 1
ATOM 2131 C C . ALA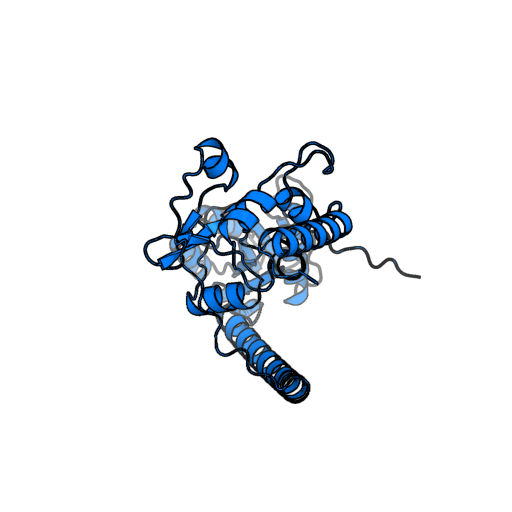 A 1 276 ? 0.551 -4.474 -20.336 1.00 86.81 276 ALA A C 1
ATOM 2133 O O . ALA A 1 276 ? -0.307 -5.207 -19.840 1.00 86.81 276 ALA A O 1
ATOM 2134 N N . MET A 1 277 ? 1.823 -4.458 -19.915 1.00 92.44 277 MET A N 1
ATOM 2135 C CA . MET A 1 277 ? 2.337 -5.274 -18.802 1.00 92.44 277 MET A CA 1
ATOM 2136 C C . MET A 1 277 ? 1.587 -4.980 -17.500 1.00 92.44 277 MET A C 1
ATOM 2138 O O . MET A 1 277 ? 1.084 -5.892 -16.849 1.00 92.44 277 MET A O 1
ATOM 2142 N N . ARG A 1 278 ? 1.421 -3.697 -17.157 1.00 89.50 278 ARG A N 1
ATOM 2143 C CA . ARG A 1 278 ? 0.718 -3.264 -15.939 1.00 89.50 278 ARG A CA 1
ATOM 2144 C C . ARG A 1 278 ? -0.748 -3.696 -15.906 1.00 89.50 278 ARG A C 1
ATOM 2146 O O . ARG A 1 278 ? -1.283 -3.972 -14.839 1.00 89.50 278 ARG A O 1
ATOM 2153 N N . LEU A 1 279 ? -1.399 -3.745 -17.066 1.00 85.62 279 LEU A N 1
ATOM 2154 C CA . LEU A 1 279 ? -2.786 -4.191 -17.205 1.00 85.62 279 LEU A CA 1
ATOM 2155 C C . LEU A 1 279 ? -2.922 -5.712 -17.389 1.00 85.62 279 LEU A C 1
ATOM 2157 O O . LEU A 1 279 ? -4.050 -6.195 -17.489 1.00 85.62 279 LEU A O 1
ATOM 2161 N N . GLY A 1 280 ? -1.814 -6.457 -17.480 1.00 88.56 280 GLY A N 1
ATOM 2162 C CA . GLY A 1 280 ? -1.822 -7.896 -17.761 1.00 88.56 280 GLY A CA 1
ATOM 2163 C C . GLY A 1 280 ? -2.382 -8.243 -19.145 1.00 88.56 280 GLY A C 1
ATOM 2164 O O . GLY A 1 280 ? -3.027 -9.273 -19.323 1.00 88.56 280 GLY A O 1
ATOM 2165 N N . VAL A 1 281 ? -2.205 -7.364 -20.135 1.00 86.06 281 VAL A N 1
ATOM 2166 C CA . VAL A 1 281 ? -2.791 -7.515 -21.474 1.00 86.06 281 VAL A CA 1
ATOM 2167 C C . VAL A 1 281 ? -1.730 -7.947 -22.477 1.00 86.06 281 VAL A C 1
ATOM 2169 O O . VAL A 1 281 ? -0.753 -7.239 -22.685 1.00 86.06 281 VAL A O 1
ATOM 2172 N N . GLN A 1 282 ? -1.984 -9.057 -23.180 1.00 88.38 282 GLN A N 1
ATOM 2173 C CA . GLN A 1 282 ? -1.106 -9.594 -24.231 1.00 88.38 282 GLN A CA 1
ATOM 2174 C C . GLN A 1 282 ? 0.336 -9.870 -23.751 1.00 88.38 282 GLN A C 1
ATOM 2176 O O . GLN A 1 282 ? 1.278 -9.708 -24.522 1.00 88.38 282 GLN A O 1
ATOM 2181 N N . VAL A 1 283 ? 0.508 -10.297 -22.493 1.00 90.19 283 VAL A N 1
ATOM 2182 C CA . VAL A 1 283 ? 1.828 -10.565 -21.886 1.00 90.19 283 VAL A CA 1
ATOM 2183 C C . VAL A 1 283 ? 2.619 -11.605 -22.688 1.00 90.19 283 VAL A C 1
ATOM 2185 O O . VAL A 1 283 ? 3.770 -11.350 -23.022 1.00 90.19 283 VAL A O 1
ATOM 2188 N N . ASP A 1 284 ? 1.990 -12.701 -23.120 1.00 91.50 284 ASP A N 1
ATOM 2189 C CA . ASP A 1 284 ? 2.654 -13.732 -23.939 1.00 91.50 284 ASP A CA 1
ATOM 2190 C C . ASP A 1 284 ? 3.203 -13.176 -25.263 1.00 91.50 284 ASP A C 1
ATOM 2192 O O . ASP A 1 284 ? 4.286 -13.545 -25.725 1.00 91.50 284 ASP A O 1
ATOM 2196 N N . VAL A 1 285 ? 2.471 -12.235 -25.871 1.00 90.75 285 VAL A N 1
ATOM 2197 C CA . VAL A 1 285 ? 2.909 -11.553 -27.095 1.00 90.75 285 VAL A CA 1
ATOM 2198 C C . VAL A 1 285 ? 4.104 -10.657 -26.789 1.00 90.75 285 VAL A C 1
ATOM 2200 O O . VAL A 1 285 ? 5.056 -10.643 -27.561 1.00 90.75 285 VAL A O 1
ATOM 2203 N N . ILE A 1 286 ? 4.089 -9.937 -25.664 1.00 93.00 286 ILE A N 1
ATOM 2204 C CA . ILE A 1 286 ? 5.206 -9.086 -25.233 1.00 93.00 286 ILE A CA 1
ATOM 2205 C C . ILE A 1 286 ? 6.467 -9.927 -25.014 1.00 93.00 286 ILE A C 1
ATOM 2207 O O . ILE A 1 286 ? 7.515 -9.564 -25.544 1.00 93.00 286 ILE A O 1
ATOM 2211 N N . LEU A 1 287 ? 6.360 -11.065 -24.321 1.00 92.69 287 LEU A N 1
ATOM 2212 C CA . LEU A 1 287 ? 7.475 -11.995 -24.112 1.00 92.69 287 LEU A CA 1
ATOM 2213 C C . LEU A 1 287 ? 8.030 -12.510 -25.443 1.00 92.69 287 LEU A C 1
ATOM 2215 O O . LEU A 1 287 ? 9.229 -12.426 -25.686 1.00 92.69 287 LEU A O 1
ATOM 2219 N N . THR A 1 288 ? 7.151 -12.925 -26.358 1.00 91.94 288 THR A N 1
ATOM 2220 C CA . THR A 1 288 ? 7.556 -13.362 -27.705 1.00 91.94 288 THR A CA 1
ATOM 2221 C C . THR A 1 288 ? 8.308 -12.255 -28.455 1.00 91.94 288 THR A C 1
ATOM 2223 O O . THR A 1 288 ? 9.355 -12.493 -29.058 1.00 91.94 288 THR A O 1
ATOM 2226 N N . ARG A 1 289 ? 7.806 -11.013 -28.404 1.00 93.75 289 ARG A N 1
ATOM 2227 C CA . ARG A 1 289 ? 8.434 -9.858 -29.067 1.00 93.75 289 ARG A CA 1
ATOM 2228 C C . ARG A 1 289 ? 9.759 -9.449 -28.424 1.00 93.75 289 ARG A C 1
ATOM 2230 O O . ARG A 1 289 ? 10.635 -8.964 -29.142 1.00 93.75 289 ARG A O 1
ATOM 2237 N N . ALA A 1 290 ? 9.915 -9.645 -27.116 1.00 92.12 290 ALA A N 1
ATOM 2238 C CA . ALA A 1 290 ? 11.184 -9.455 -26.422 1.00 92.12 290 ALA A CA 1
ATOM 2239 C C . ALA A 1 290 ? 12.248 -10.421 -26.970 1.00 92.12 290 ALA A C 1
ATOM 2241 O O . ALA A 1 290 ? 13.288 -9.963 -27.447 1.00 92.12 290 ALA A O 1
ATOM 2242 N N . SER A 1 291 ? 11.937 -11.722 -27.043 1.00 89.94 291 SER A N 1
ATOM 2243 C CA . SER A 1 291 ? 12.854 -12.745 -27.574 1.00 89.94 291 SER A CA 1
ATOM 2244 C C . SER A 1 291 ? 13.229 -12.498 -29.041 1.00 89.94 291 SER A C 1
ATOM 2246 O O . SER A 1 291 ? 14.387 -12.663 -29.438 1.00 89.94 291 SER A O 1
ATOM 2248 N N . GLU A 1 292 ? 12.269 -12.069 -29.870 1.00 89.38 292 GLU A N 1
ATOM 2249 C CA . GLU A 1 292 ? 12.527 -11.693 -31.267 1.00 89.38 292 GLU A CA 1
ATOM 2250 C C . GLU A 1 292 ? 13.492 -10.506 -31.371 1.00 89.38 292 GLU A C 1
ATOM 2252 O O . GLU A 1 292 ? 14.405 -10.508 -32.202 1.00 89.38 292 GLU A O 1
ATOM 2257 N N . ARG A 1 293 ? 13.302 -9.482 -30.532 1.00 88.19 293 ARG A N 1
ATOM 2258 C CA . ARG A 1 293 ? 14.175 -8.306 -30.495 1.00 88.19 293 ARG A CA 1
ATOM 2259 C C . ARG A 1 293 ? 15.590 -8.682 -30.068 1.00 88.19 293 ARG A C 1
ATOM 2261 O O . ARG A 1 293 ? 16.529 -8.266 -30.747 1.00 88.19 293 ARG A O 1
ATOM 2268 N N . TYR A 1 294 ? 15.733 -9.488 -29.019 1.00 87.50 294 TYR A N 1
ATOM 2269 C CA . TYR A 1 294 ? 17.030 -9.985 -28.564 1.00 87.50 294 TYR A CA 1
ATOM 2270 C C . TYR A 1 294 ? 17.750 -10.771 -29.667 1.00 87.50 294 TYR A C 1
ATOM 2272 O O . TYR A 1 294 ? 18.887 -10.463 -30.024 1.00 87.50 294 TYR A O 1
ATOM 2280 N N . SER A 1 295 ? 17.042 -11.703 -30.312 1.00 83.62 295 SER A N 1
ATOM 2281 C CA . SER A 1 295 ? 17.574 -12.496 -31.429 1.00 83.62 295 SER A CA 1
ATOM 2282 C C . SER A 1 295 ? 18.039 -11.624 -32.600 1.00 83.62 295 SER A C 1
ATOM 2284 O O . SER A 1 295 ? 19.062 -11.898 -33.227 1.00 83.62 295 SER A O 1
ATOM 2286 N N . ASN A 1 296 ? 17.297 -10.558 -32.914 1.00 83.19 296 ASN A N 1
ATOM 2287 C CA . ASN A 1 296 ? 17.670 -9.623 -33.974 1.00 83.19 296 ASN A CA 1
ATOM 2288 C C . ASN A 1 296 ? 18.892 -8.772 -33.603 1.00 83.19 296 ASN A C 1
ATOM 2290 O O . ASN A 1 296 ? 19.714 -8.511 -34.479 1.00 83.19 296 ASN A O 1
ATOM 2294 N N . ARG A 1 297 ? 19.039 -8.385 -32.329 1.00 80.19 297 ARG A N 1
ATOM 2295 C CA . ARG A 1 297 ? 20.219 -7.674 -31.814 1.00 80.19 297 ARG A CA 1
ATOM 2296 C C . ARG A 1 297 ? 21.477 -8.544 -31.944 1.00 80.19 297 ARG A C 1
ATOM 2298 O O . ARG A 1 297 ? 22.432 -8.123 -32.584 1.00 80.19 297 ARG A O 1
ATOM 2305 N N . LEU A 1 298 ? 21.421 -9.805 -31.499 1.00 75.12 298 LEU A N 1
ATOM 2306 C CA . LEU A 1 298 ? 22.538 -10.759 -31.630 1.00 75.12 298 LEU A CA 1
ATOM 2307 C C . LEU A 1 298 ? 22.998 -10.972 -33.083 1.00 75.12 298 LEU A C 1
ATOM 2309 O O . LEU A 1 298 ? 24.190 -11.128 -33.347 1.00 75.12 298 LEU A O 1
ATOM 2313 N N . ARG A 1 299 ? 22.058 -10.967 -34.038 1.00 77.00 299 ARG A N 1
ATOM 2314 C CA . ARG A 1 299 ? 22.374 -11.054 -35.475 1.00 77.00 299 ARG A CA 1
ATOM 2315 C C . ARG A 1 299 ? 23.043 -9.786 -36.008 1.00 77.00 299 ARG A C 1
ATOM 2317 O O . ARG A 1 299 ? 23.891 -9.887 -36.886 1.00 77.00 299 ARG A O 1
ATOM 2324 N N . GLN A 1 300 ? 22.647 -8.610 -35.522 1.00 70.88 300 GLN A N 1
ATOM 2325 C CA . GLN A 1 300 ? 23.218 -7.325 -35.944 1.00 70.88 300 GLN A CA 1
ATOM 2326 C C . GLN A 1 300 ? 24.623 -7.102 -35.374 1.00 70.88 300 GLN A C 1
ATOM 2328 O O . GLN A 1 300 ? 25.476 -6.571 -36.081 1.00 70.88 300 GLN A O 1
ATOM 2333 N N . ASP A 1 301 ? 24.881 -7.578 -34.155 1.00 63.41 301 ASP A N 1
ATOM 2334 C CA . ASP A 1 301 ? 26.180 -7.457 -33.479 1.00 63.41 301 ASP A CA 1
ATOM 2335 C C . ASP A 1 301 ? 27.199 -8.532 -33.919 1.00 63.41 301 ASP A C 1
ATOM 2337 O O . ASP A 1 301 ? 28.320 -8.581 -33.418 1.00 63.41 301 ASP A O 1
ATOM 2341 N N . GLY A 1 302 ? 26.839 -9.395 -34.879 1.00 55.16 302 GLY A N 1
ATOM 2342 C CA . GLY A 1 302 ? 27.744 -10.386 -35.473 1.00 55.16 302 GLY A CA 1
ATOM 2343 C C . GLY A 1 302 ? 28.062 -11.597 -34.587 1.00 55.16 302 GLY A C 1
ATOM 2344 O O . GLY A 1 302 ? 28.957 -12.366 -34.921 1.00 55.16 302 GLY A O 1
ATOM 2345 N N . VAL A 1 303 ? 27.326 -11.801 -33.487 1.00 52.66 303 VAL A N 1
ATOM 2346 C CA . VAL A 1 303 ? 27.550 -12.906 -32.528 1.00 52.66 303 VAL A CA 1
ATOM 2347 C C . VAL A 1 303 ? 27.000 -14.245 -33.044 1.00 52.66 303 VAL A C 1
ATOM 2349 O O . VAL A 1 303 ? 27.343 -15.305 -32.530 1.00 52.66 303 VAL A O 1
ATOM 2352 N N . VAL A 1 304 ? 26.204 -14.230 -34.116 1.00 46.88 304 VAL A N 1
ATOM 2353 C CA . VAL A 1 304 ? 25.802 -15.447 -34.834 1.00 46.88 304 VAL A CA 1
ATOM 2354 C C . VAL A 1 304 ? 26.211 -15.323 -36.298 1.00 46.88 304 VAL A C 1
ATOM 2356 O O . VAL A 1 304 ? 25.445 -14.860 -37.145 1.00 46.88 304 VAL A O 1
ATOM 2359 N N . GLY A 1 305 ? 27.451 -15.724 -36.572 1.00 37.09 305 GLY A N 1
ATOM 2360 C CA . GLY A 1 305 ? 28.002 -15.916 -37.906 1.00 37.09 305 GLY A CA 1
ATOM 2361 C C . GLY A 1 305 ? 28.732 -17.258 -37.990 1.00 37.09 305 GLY A C 1
ATOM 2362 O O . GLY A 1 305 ? 29.760 -17.417 -37.339 1.00 37.09 305 GLY A O 1
ATOM 2363 N N . ALA A 1 306 ? 28.201 -18.130 -38.860 1.00 34.25 306 ALA A N 1
ATOM 2364 C CA . ALA A 1 306 ? 28.607 -19.499 -39.226 1.00 34.25 306 ALA A CA 1
ATOM 2365 C C . ALA A 1 306 ? 28.160 -20.632 -38.285 1.00 34.25 306 ALA A C 1
ATOM 2367 O O . ALA A 1 306 ? 28.679 -20.742 -37.157 1.00 34.25 306 ALA A O 1
#

pLDDT: mean 71.29, std 20.24, range [28.08, 97.69]

Mean predicted aligned error: 18.86 Å

Solvent-accessible surface area (backbone atoms only — not comparable to full-atom values): 17383 Å² total; per-residue (Å²): 135,84,81,82,72,77,83,75,92,58,99,44,75,68,46,58,43,52,49,50,28,54,51,39,32,75,56,68,40,72,71,38,36,70,49,76,97,64,94,61,71,71,49,42,30,38,33,98,56,34,38,27,31,68,45,84,51,86,64,52,39,49,38,69,58,54,50,45,50,52,64,65,32,66,94,44,78,39,34,38,39,40,20,54,48,41,63,34,73,63,22,52,54,49,24,67,78,68,57,37,18,32,34,34,37,57,95,84,71,50,72,29,22,72,38,75,54,15,25,72,56,63,75,39,36,66,64,60,46,54,51,52,48,50,51,50,46,50,52,51,47,54,51,49,47,54,51,48,51,60,50,43,69,74,56,82,69,86,88,83,76,84,72,78,71,50,56,88,61,96,79,82,76,53,72,70,61,55,60,52,36,58,52,70,38,43,62,90,56,53,82,56,103,82,59,68,72,88,42,64,64,56,53,51,49,34,39,75,65,31,53,40,72,52,27,54,37,83,88,67,48,44,33,29,56,36,71,46,43,46,102,80,62,45,62,42,54,65,35,35,64,34,32,59,33,38,45,72,80,56,81,51,32,59,63,50,50,49,54,37,45,31,53,50,88,89,38,77,91,66,35,30,45,50,56,27,35,65,68,68,47,64,51,72,57,50,40,53,52,23,36,52,51,29,55,51,48,42,51,71,73,58,78,68,72,137

Foldseek 3Di:
DDDPDDPDQDPDPVVQLVLVQVLCCVLPLVQKDADDPDPLLQFGIDGPQETEHEDEDQDADELVVLVSQLVSCVPHNAYEYEYQNYHDPRNQVNCVVSLYWYWYAYSVSDIATPHPSVCVRNVDHPVNCCVVVVVVCVVVVVVVVVVVVVVCVVVVDDPPDLDQDAPPDPPDDDPVLVVLLVDKAWLVDPDDPADDPPDSVVVVVCVLLQQFQWHAHPVRITIGRPLQQDPNGDGQACRNLLCVQQPNSNNCSSVVSSQQSAQDPPDPPSDGNSRCSNVVHPVVVSSVVSNVNNVVVCVVVVVDDD

Secondary structure (DSSP, 8-state):
-----------SHHHHHHHHHHHHHHTT-TT-EEPPSSSSTT--EE-SSEEEEEE-SSSPBPHHHHHHHHHHTTT-SEEEEEESS-B-HHHHHHHHHHTEEEEEE-TT--EEE-SHHHHHHH---HHHHHHHHHHHHHHHHHHHHHHHHHHHHHS-------------S-----HHHHHHTT-EEETTB---TT-----HHHHHHHHHTTSS--EEPTTS-EEEEGGGB-TT-PBPTTHHHHHHHH-TT-TTHHHHHHHHT---TTSGGG--HHHHHHTT-SHHHHHHHHHHHHHHHHHHTTSS--

Sequence (306 aa):
MTDFQRAPTIFSWAIAEELAVAHMKSIGFSDARRSSAGPDGGIDVRSSNAVAQVKSRANPVGSSDVQRLRGSAHGIEHALFYSRSGYSIHALRFADESGVSLFRYDEMNRVVGVNEAGIRLCGNTWDSYFEAEAEAEAEAEAEAEAEAEAEAELFSEPIEDRTFSPITGNRVFSEEQLHRLGGFMVGKSVCGPFGFIEDPAQMRRDVLELKLLACVEANGELLLPGYQFGTCYAYLPHMREVLMNLDPQMNDGWGDALWLASNPSWLSKGRSIHEAMRLGVQVDVILTRASERYSNRLRQDGVVGA

Radius of gyration: 25.44 Å; Cα contacts (8 Å, |Δi|>4): 417; chains: 1; bounding box: 60×45×67 Å

Nearest PDB structures (foldseek):
  4r28-assembly1_B  TM=5.903E-01  e=3.408E-02  Mycobacterium sp. JLS
  4oc8-assembly1_B  TM=5.599E-01  e=1.673E-01  Azoarcus olearius
  4xtk-assembly3_F  TM=5.974E-01  e=6.925E-01  Thermotoga maritima MSB8
  4xtk-assembly1_E  TM=6.072E-01  e=8.693E-01  Thermotoga maritima MSB8
  5ds4-assembly1_C  TM=6.109E-01  e=9.201E-01  Escherichia coli K-12